Protein AF-A0A1Q7VME1-F1 (afdb_monomer_lite)

pLDDT: mean 78.88, std 13.91, range [46.5, 96.0]

Sequence (205 aa):
MESVLVSFDGAQALPRLGGMARPDGVAIVSERFWAFAGVDGTLREGAMPAPRERLGKVPLVRGLVRLGLSVSPLFRRGGVAKPRERLLLAVAVAAPLLFAFLPHRLSLIAGLAVTVGLIVWLLRGRTLALHGAEHRAIAAAEERRLAETWRGAWLAVEASTKCFARAFLLPGLGLQRITTREPRLDETRVALRAVESVLSRELAP

Structure (mmCIF, N/CA/C/O backbone):
data_AF-A0A1Q7VME1-F1
#
_entry.id   AF-A0A1Q7VME1-F1
#
loop_
_atom_site.group_PDB
_atom_site.id
_atom_site.type_symbol
_atom_site.label_atom_id
_atom_site.label_alt_id
_atom_site.label_comp_id
_atom_site.label_asym_id
_atom_site.label_entity_id
_atom_site.label_seq_id
_atom_site.pdbx_PDB_ins_code
_atom_site.Cartn_x
_atom_site.Cartn_y
_atom_site.Cartn_z
_atom_site.occupancy
_atom_site.B_iso_or_equiv
_atom_site.auth_seq_id
_atom_site.auth_comp_id
_atom_site.auth_asym_id
_atom_site.auth_atom_id
_atom_site.pdbx_PDB_model_num
ATOM 1 N N . MET A 1 1 ? -14.740 8.387 8.464 1.00 83.44 1 MET A N 1
ATOM 2 C CA . MET A 1 1 ? -13.342 7.922 8.342 1.00 83.44 1 MET A CA 1
ATOM 3 C C . MET A 1 1 ? -12.550 8.294 9.584 1.00 83.44 1 MET A C 1
ATOM 5 O O . MET A 1 1 ? -12.286 7.408 10.370 1.00 83.44 1 MET A O 1
ATOM 9 N N . GLU A 1 2 ? -12.235 9.569 9.835 1.00 87.81 2 GLU A N 1
ATOM 10 C CA . GLU A 1 2 ? -11.417 9.944 11.005 1.00 87.81 2 GLU A CA 1
ATOM 11 C C . GLU A 1 2 ? -12.020 9.500 12.348 1.00 87.81 2 GLU A C 1
ATOM 13 O O . GLU A 1 2 ? -11.326 8.883 13.145 1.00 87.81 2 GLU A O 1
ATOM 18 N N . SER A 1 3 ? -13.321 9.714 12.563 1.00 88.00 3 SER A N 1
ATOM 19 C CA . SER A 1 3 ? -14.027 9.235 13.762 1.00 88.00 3 SER A CA 1
ATOM 20 C C . SER A 1 3 ? -13.959 7.714 13.951 1.00 88.00 3 SER A C 1
ATOM 22 O O . SER A 1 3 ? -13.866 7.235 15.076 1.00 88.00 3 SER A O 1
ATOM 24 N N . VAL A 1 4 ? -13.965 6.961 12.848 1.00 90.88 4 VAL A N 1
ATOM 25 C CA . VAL A 1 4 ? -13.855 5.496 12.847 1.00 90.88 4 VAL A CA 1
ATOM 26 C C . VAL A 1 4 ? -12.436 5.082 13.241 1.00 90.88 4 VAL A C 1
ATOM 28 O O . VAL A 1 4 ? -12.261 4.251 14.124 1.00 90.88 4 VAL A O 1
ATOM 31 N N . LEU A 1 5 ? -11.412 5.733 12.682 1.00 91.31 5 LEU A N 1
ATOM 32 C CA . LEU A 1 5 ? -10.016 5.479 13.051 1.00 91.31 5 LEU A CA 1
ATOM 33 C C . LEU A 1 5 ? -9.738 5.787 14.530 1.00 91.31 5 LEU A C 1
ATOM 35 O O . LEU A 1 5 ? -9.073 4.998 15.189 1.00 91.31 5 LEU A O 1
ATOM 39 N N . VAL A 1 6 ? -10.307 6.871 15.073 1.00 92.44 6 VAL A N 1
ATOM 40 C CA . VAL A 1 6 ? -10.218 7.187 16.513 1.00 92.44 6 VAL A CA 1
ATOM 41 C C . VAL A 1 6 ? -10.831 6.073 17.364 1.00 92.44 6 VAL A C 1
ATOM 43 O O . VAL A 1 6 ? -10.289 5.732 18.413 1.00 92.44 6 VAL A O 1
ATOM 46 N N . SER A 1 7 ? -11.943 5.479 16.920 1.00 91.44 7 SER A N 1
ATOM 47 C CA . SER A 1 7 ? -12.556 4.360 17.643 1.00 91.44 7 SER A CA 1
ATOM 48 C C . SER A 1 7 ? -11.647 3.125 17.686 1.00 91.44 7 SER A C 1
ATOM 50 O O . SER A 1 7 ? -11.583 2.451 18.711 1.00 91.44 7 SER A O 1
ATOM 52 N N . PHE A 1 8 ? -10.877 2.878 16.621 1.00 91.56 8 PHE A N 1
ATOM 53 C CA . PHE A 1 8 ? -9.896 1.792 16.569 1.00 91.56 8 PHE A CA 1
ATOM 54 C C . PHE A 1 8 ? -8.652 2.072 17.406 1.00 91.56 8 PHE A C 1
ATOM 56 O O . PHE A 1 8 ? -8.162 1.159 18.067 1.00 91.56 8 PHE A O 1
ATOM 63 N N . ASP A 1 9 ? -8.185 3.323 17.451 1.00 91.81 9 ASP A N 1
ATOM 64 C CA . ASP A 1 9 ? -7.096 3.735 18.347 1.00 91.81 9 ASP A CA 1
ATOM 65 C C . ASP A 1 9 ? -7.468 3.480 19.830 1.00 91.81 9 ASP A C 1
ATOM 67 O O . ASP A 1 9 ? -6.604 3.179 20.656 1.00 91.81 9 ASP A O 1
ATOM 71 N N . GLY A 1 10 ? -8.764 3.531 20.167 1.00 87.62 10 GLY A N 1
ATOM 72 C CA . GLY A 1 10 ? -9.305 3.208 21.493 1.00 87.62 10 GLY A CA 1
ATOM 73 C C . GLY A 1 10 ? -9.630 1.728 21.750 1.00 87.62 10 GLY A C 1
ATOM 74 O O . GLY A 1 10 ? -10.011 1.385 22.872 1.00 87.62 10 GLY A O 1
ATOM 75 N N . ALA A 1 11 ? -9.504 0.838 20.759 1.00 88.44 11 ALA A N 1
ATOM 76 C CA . ALA A 1 11 ? -9.841 -0.577 20.918 1.00 88.44 11 ALA A CA 1
ATOM 77 C C . ALA A 1 11 ? -8.864 -1.295 21.871 1.00 88.44 11 ALA A C 1
ATOM 79 O O . ALA A 1 11 ? -7.662 -1.023 21.896 1.00 88.44 11 ALA A O 1
ATOM 80 N N . GLN A 1 12 ? -9.367 -2.250 22.667 1.00 82.88 12 GLN A N 1
ATOM 81 C CA . GLN A 1 12 ? -8.525 -2.981 23.628 1.00 82.88 12 GLN A CA 1
ATOM 82 C C . GLN A 1 12 ? -7.475 -3.856 22.930 1.00 82.88 12 GLN A C 1
ATOM 84 O O . GLN A 1 12 ? -6.321 -3.885 23.364 1.00 82.88 12 GLN A O 1
ATOM 89 N N . ALA A 1 13 ? -7.857 -4.510 21.831 1.00 84.62 13 ALA A N 1
ATOM 90 C CA . ALA A 1 13 ? -6.987 -5.335 21.006 1.00 84.62 13 ALA A CA 1
ATOM 91 C C . ALA A 1 13 ? -7.321 -5.145 19.521 1.00 84.62 13 ALA A C 1
ATOM 93 O O . ALA A 1 13 ? -8.492 -5.040 19.156 1.00 84.62 13 ALA A O 1
ATOM 94 N N . LEU A 1 14 ? -6.286 -5.122 18.681 1.00 88.69 14 LEU A N 1
ATOM 95 C CA . LEU A 1 14 ? -6.410 -5.116 17.226 1.00 88.69 14 LEU A CA 1
ATOM 96 C C . LEU A 1 14 ? -5.898 -6.452 16.665 1.00 88.69 14 LEU A C 1
ATOM 98 O O . LEU A 1 14 ? -4.951 -7.021 17.221 1.00 88.69 14 LEU A O 1
ATOM 102 N N . PRO A 1 15 ? -6.507 -6.969 15.584 1.00 89.38 15 PRO A N 1
ATOM 103 C CA . PRO A 1 15 ? -6.022 -8.162 14.903 1.00 89.38 15 PRO A CA 1
ATOM 104 C C . PRO A 1 15 ? -4.642 -7.907 14.289 1.00 89.38 15 PRO A C 1
ATOM 106 O O . PRO A 1 15 ? -4.279 -6.770 13.982 1.00 89.38 15 PRO A O 1
ATOM 109 N N . ARG A 1 16 ? -3.879 -8.978 14.050 1.00 89.81 16 ARG A N 1
ATOM 110 C CA . ARG A 1 16 ? -2.640 -8.864 13.276 1.00 89.81 16 ARG A CA 1
ATOM 111 C C . ARG A 1 16 ? -2.972 -8.496 11.837 1.00 89.81 16 ARG A C 1
ATOM 113 O O . ARG A 1 16 ? -3.746 -9.189 11.177 1.00 89.81 16 ARG A O 1
ATOM 120 N N . LEU A 1 17 ? -2.355 -7.420 11.365 1.00 91.56 17 LEU A N 1
ATOM 121 C CA . LEU A 1 17 ? -2.503 -6.945 9.999 1.00 91.56 17 LEU A CA 1
ATOM 122 C C . LEU A 1 17 ? -1.264 -7.320 9.187 1.00 91.56 17 LEU A C 1
ATOM 124 O O . LEU A 1 17 ? -0.131 -7.144 9.626 1.00 91.56 17 LEU A O 1
ATOM 128 N N . GLY A 1 18 ? -1.492 -7.838 7.989 1.00 91.31 18 GLY A N 1
ATOM 129 C CA . GLY A 1 18 ? -0.497 -7.943 6.933 1.00 91.31 18 GLY A CA 1
ATOM 130 C C . GLY A 1 18 ? -0.840 -6.988 5.797 1.00 91.31 18 GLY A C 1
ATOM 131 O O . GLY A 1 18 ? -1.989 -6.570 5.647 1.00 91.31 18 GLY A O 1
ATOM 132 N N . GLY A 1 19 ? 0.141 -6.667 4.964 1.00 88.81 19 GLY A N 1
ATOM 133 C CA . GLY A 1 19 ? -0.060 -5.802 3.813 1.00 88.81 19 GLY A CA 1
ATOM 134 C C . GLY A 1 19 ? 0.592 -6.337 2.545 1.00 88.81 19 GLY A C 1
ATOM 135 O O . GLY A 1 19 ? 1.433 -7.239 2.565 1.00 88.81 19 GLY A O 1
ATOM 136 N N . MET A 1 20 ? 0.157 -5.788 1.414 1.00 90.31 20 MET A N 1
ATOM 137 C CA . MET A 1 20 ? 0.875 -5.883 0.153 1.00 90.31 20 MET A CA 1
ATOM 138 C C . MET A 1 20 ? 0.596 -4.657 -0.717 1.00 90.31 20 MET A C 1
ATOM 140 O O . MET A 1 20 ? -0.513 -4.465 -1.227 1.00 90.31 20 MET A O 1
ATOM 144 N N . ALA A 1 21 ? 1.629 -3.871 -0.990 1.00 87.19 21 ALA A N 1
ATOM 145 C CA . ALA A 1 21 ?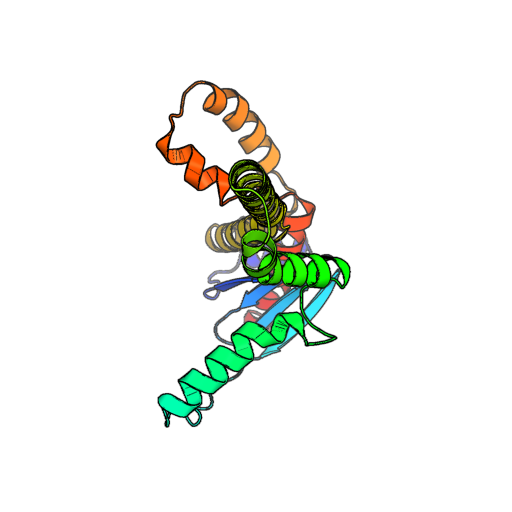 1.575 -2.812 -1.980 1.00 87.19 21 ALA A CA 1
ATOM 146 C C . ALA A 1 21 ? 1.512 -3.375 -3.402 1.00 87.19 21 ALA A C 1
ATOM 148 O O . ALA A 1 21 ? 2.247 -4.282 -3.807 1.00 87.19 21 ALA A O 1
ATOM 149 N N . ARG A 1 22 ? 0.617 -2.798 -4.195 1.00 85.25 22 ARG A N 1
ATOM 150 C CA . ARG A 1 22 ? 0.422 -3.094 -5.613 1.00 85.25 22 ARG A CA 1
ATOM 151 C C . ARG A 1 22 ? 0.616 -1.802 -6.412 1.00 85.25 22 ARG A C 1
ATOM 153 O O . ARG A 1 22 ? 0.498 -0.718 -5.853 1.00 85.25 22 ARG A O 1
ATOM 160 N N . PRO A 1 23 ? 0.893 -1.873 -7.724 1.00 81.50 23 PRO A N 1
ATOM 161 C CA . PRO A 1 23 ? 1.075 -0.668 -8.542 1.00 81.50 23 PRO A CA 1
ATOM 162 C C . PRO A 1 23 ? -0.109 0.305 -8.511 1.00 81.50 23 PRO A C 1
ATOM 164 O O . PRO A 1 23 ? 0.098 1.515 -8.604 1.00 81.50 23 PRO A O 1
ATOM 167 N N . ASP A 1 24 ? -1.316 -0.227 -8.312 1.00 85.00 24 ASP A N 1
ATOM 168 C CA . ASP A 1 24 ? -2.563 0.535 -8.354 1.00 85.00 24 ASP A CA 1
ATOM 169 C C . ASP A 1 24 ? -3.215 0.726 -6.975 1.00 85.00 24 ASP A C 1
ATOM 171 O O . ASP A 1 24 ? -4.325 1.244 -6.903 1.00 85.00 24 ASP A O 1
ATOM 175 N N . GLY A 1 25 ? -2.578 0.319 -5.872 1.00 90.31 25 GLY A N 1
ATOM 176 C CA . GLY A 1 25 ? -3.202 0.404 -4.550 1.00 90.31 25 GLY A CA 1
ATOM 177 C C . GLY A 1 25 ? -2.491 -0.381 -3.455 1.00 90.31 25 GLY A C 1
ATOM 178 O O . GLY A 1 25 ? -1.389 -0.891 -3.649 1.00 90.31 25 GLY A O 1
ATOM 179 N N . VAL A 1 26 ? -3.140 -0.503 -2.303 1.00 93.31 26 VAL A N 1
ATOM 180 C CA . VAL A 1 26 ? -2.628 -1.239 -1.140 1.00 93.31 26 VAL A CA 1
ATOM 181 C C . VAL A 1 26 ? -3.647 -2.292 -0.729 1.00 93.31 26 VAL A C 1
ATOM 183 O O . VAL A 1 26 ? -4.824 -1.982 -0.546 1.00 93.31 26 VAL A O 1
ATOM 186 N N . ALA A 1 27 ? -3.195 -3.540 -0.610 1.00 93.81 27 ALA A N 1
ATOM 187 C CA . ALA A 1 27 ? -3.949 -4.598 0.043 1.00 93.81 27 ALA A CA 1
ATOM 188 C C . ALA A 1 27 ? -3.567 -4.652 1.522 1.00 93.81 27 ALA A C 1
ATOM 190 O O . ALA A 1 27 ? -2.381 -4.644 1.841 1.00 93.81 27 ALA A O 1
ATOM 191 N N . ILE A 1 28 ? -4.560 -4.747 2.395 1.00 95.75 28 ILE A N 1
ATOM 192 C CA . ILE A 1 28 ? -4.405 -5.058 3.813 1.00 95.75 28 ILE A CA 1
ATOM 193 C C . ILE A 1 28 ? -5.197 -6.329 4.081 1.00 95.75 28 ILE A C 1
ATOM 195 O O . ILE A 1 28 ? -6.291 -6.520 3.550 1.00 95.75 28 ILE A O 1
ATOM 199 N N . VAL A 1 29 ? -4.621 -7.225 4.867 1.00 93.50 29 VAL A N 1
ATOM 200 C CA . VAL A 1 29 ? -5.207 -8.514 5.222 1.00 93.50 29 VAL A CA 1
ATOM 201 C C . VAL A 1 29 ? -5.154 -8.690 6.731 1.00 93.50 29 VAL A C 1
ATOM 203 O O . VAL A 1 29 ? -4.210 -8.256 7.384 1.00 93.50 29 VAL A O 1
ATOM 206 N N . SER A 1 30 ? -6.159 -9.354 7.271 1.00 92.31 30 SER A N 1
ATOM 207 C CA . SER A 1 30 ? -6.165 -9.932 8.607 1.00 92.31 30 SER A CA 1
ATOM 208 C C . SER A 1 30 ? -6.266 -11.454 8.492 1.00 92.31 30 SER A C 1
ATOM 210 O O . SER A 1 30 ? -6.165 -12.032 7.406 1.00 92.31 30 SER A O 1
ATOM 212 N N . GLU A 1 31 ? -6.476 -12.124 9.621 1.00 89.00 31 GLU A N 1
ATOM 213 C CA . GLU A 1 31 ? -6.698 -13.569 9.651 1.00 89.00 31 GLU A CA 1
ATOM 214 C C . GLU A 1 31 ? -7.977 -13.977 8.904 1.00 89.00 31 GLU A C 1
ATOM 216 O O . GLU A 1 31 ? -8.006 -15.031 8.263 1.00 89.00 31 GLU A O 1
ATOM 221 N N . ARG A 1 32 ? -9.030 -13.147 8.953 1.00 88.19 32 ARG A N 1
ATOM 222 C CA . ARG A 1 32 ? -10.359 -13.499 8.427 1.00 88.19 32 ARG A CA 1
ATOM 223 C C . ARG A 1 32 ? -10.787 -12.671 7.226 1.00 88.19 32 ARG A C 1
ATOM 225 O O . ARG A 1 32 ? -11.600 -13.153 6.434 1.00 88.19 32 ARG A O 1
ATOM 232 N N . PHE A 1 33 ? -10.249 -11.469 7.047 1.00 93.50 33 PHE A N 1
ATOM 233 C CA . PHE A 1 33 ? -10.681 -10.544 6.003 1.00 93.50 33 PHE A CA 1
ATOM 234 C C . PHE A 1 33 ? -9.510 -9.965 5.219 1.00 93.50 33 PHE A C 1
ATOM 236 O O . PHE A 1 33 ? -8.359 -9.973 5.641 1.00 93.50 33 PHE A O 1
ATOM 243 N N . TRP A 1 34 ? -9.816 -9.442 4.041 1.00 94.38 34 TRP A N 1
ATOM 244 C CA . TRP A 1 34 ? -8.888 -8.657 3.247 1.00 94.38 34 TRP A CA 1
ATOM 245 C C . TRP A 1 34 ? -9.616 -7.468 2.632 1.00 94.38 34 TRP A C 1
ATOM 247 O O . TRP A 1 34 ? -10.805 -7.549 2.315 1.00 94.38 34 TRP A O 1
ATOM 257 N N . ALA A 1 35 ? -8.880 -6.384 2.424 1.00 95.50 35 ALA A N 1
ATOM 258 C CA . ALA A 1 35 ? -9.326 -5.219 1.685 1.00 95.50 35 ALA A CA 1
ATOM 259 C C . ALA A 1 35 ? -8.220 -4.729 0.750 1.00 95.50 35 ALA A C 1
ATOM 261 O O . ALA A 1 35 ? -7.036 -4.782 1.066 1.00 95.50 35 ALA A O 1
ATOM 262 N N . PHE A 1 36 ? -8.609 -4.231 -0.414 1.00 95.19 36 PHE A N 1
ATOM 263 C CA . PHE A 1 36 ? -7.754 -3.590 -1.396 1.00 95.19 36 PHE A CA 1
ATOM 264 C C . PHE A 1 36 ? -8.302 -2.199 -1.686 1.00 95.19 36 PHE A C 1
ATOM 266 O O . PHE A 1 36 ? -9.397 -2.067 -2.237 1.00 95.19 36 PHE A O 1
ATOM 273 N N . ALA A 1 37 ? -7.524 -1.177 -1.341 1.00 94.75 37 ALA A N 1
ATOM 274 C CA . ALA A 1 37 ? -7.821 0.209 -1.665 1.00 94.75 37 ALA A CA 1
ATOM 275 C C . ALA A 1 37 ? -6.990 0.641 -2.876 1.00 94.75 37 ALA A C 1
ATOM 277 O O . ALA A 1 37 ? -5.757 0.653 -2.832 1.00 94.75 37 ALA A O 1
ATOM 278 N N . GLY A 1 38 ? -7.676 0.993 -3.959 1.00 92.38 38 GLY A N 1
ATOM 279 C CA . GLY A 1 38 ? -7.085 1.522 -5.176 1.00 92.38 38 GLY A CA 1
ATOM 280 C C . GLY A 1 38 ? -6.776 3.015 -5.068 1.00 92.38 38 GLY A C 1
ATOM 281 O O . GLY A 1 38 ? -7.479 3.780 -4.404 1.00 92.38 38 GLY A O 1
ATOM 282 N N . VAL A 1 39 ? -5.733 3.460 -5.770 1.00 89.19 39 VAL A N 1
ATOM 283 C CA . VAL A 1 39 ? -5.408 4.893 -5.912 1.00 89.19 39 VAL A CA 1
ATOM 284 C C . VAL A 1 39 ? -6.460 5.664 -6.718 1.00 89.19 39 VAL A C 1
ATOM 286 O O . VAL A 1 39 ? -6.505 6.888 -6.659 1.00 89.19 39 VAL A O 1
ATOM 289 N N . ASP A 1 40 ? -7.310 4.950 -7.457 1.00 88.81 40 ASP A N 1
ATOM 290 C CA . ASP A 1 40 ? -8.489 5.457 -8.165 1.00 88.81 40 ASP A CA 1
ATOM 291 C C . ASP A 1 40 ? -9.707 5.658 -7.243 1.00 88.81 40 ASP A C 1
ATOM 293 O O . ASP A 1 40 ? -10.750 6.134 -7.686 1.00 88.81 40 ASP A O 1
ATOM 297 N N . GLY A 1 41 ? -9.578 5.315 -5.958 1.00 88.19 41 GLY A N 1
ATOM 298 C CA . GLY A 1 41 ? -10.650 5.392 -4.973 1.00 88.19 41 GLY A CA 1
ATOM 299 C C . GLY A 1 41 ? -11.519 4.139 -4.897 1.00 88.19 41 GLY A C 1
ATOM 300 O O . GLY A 1 41 ? -12.438 4.113 -4.079 1.00 88.19 41 GLY A O 1
ATOM 301 N N . THR A 1 42 ? -11.238 3.100 -5.689 1.00 91.75 42 THR A N 1
ATOM 302 C CA . THR A 1 42 ? -11.941 1.820 -5.567 1.00 91.75 42 THR A CA 1
ATOM 303 C C . THR A 1 42 ? -11.589 1.128 -4.252 1.00 91.75 42 THR A C 1
ATOM 305 O O . THR A 1 42 ? -10.457 1.193 -3.777 1.00 91.75 42 THR A O 1
ATOM 308 N N . LEU A 1 43 ? -12.565 0.446 -3.655 1.00 94.44 43 LEU A N 1
ATOM 309 C CA . LEU A 1 43 ? -12.368 -0.398 -2.481 1.00 94.44 43 LEU A CA 1
ATOM 310 C C . LEU A 1 43 ? -12.971 -1.768 -2.783 1.00 94.44 43 LEU A C 1
ATOM 312 O O . LEU A 1 43 ? -14.125 -1.867 -3.198 1.00 94.44 43 LEU A O 1
ATOM 316 N N . ARG A 1 44 ? -12.173 -2.821 -2.630 1.00 92.31 44 ARG A N 1
ATOM 317 C CA . ARG A 1 44 ? -12.611 -4.212 -2.782 1.00 92.31 44 ARG A CA 1
ATOM 318 C C . ARG A 1 44 ? -12.277 -4.961 -1.515 1.00 92.31 44 ARG A C 1
ATOM 320 O O . ARG A 1 44 ? -11.145 -4.894 -1.067 1.00 92.31 44 ARG A O 1
ATOM 327 N N . GLU A 1 45 ? -13.227 -5.694 -0.976 1.00 94.06 45 GLU A N 1
ATOM 328 C CA . GLU A 1 45 ? -13.086 -6.350 0.320 1.00 94.06 45 GLU A CA 1
ATOM 329 C C . GLU A 1 45 ? -13.758 -7.721 0.299 1.00 94.06 45 GLU A C 1
ATOM 331 O O . GLU A 1 45 ? -14.646 -7.984 -0.517 1.00 94.06 45 GLU A O 1
ATOM 336 N N . GLY A 1 46 ? -13.320 -8.617 1.177 1.00 91.25 46 GLY A N 1
ATOM 337 C CA . GLY A 1 46 ? -13.861 -9.966 1.249 1.00 91.25 46 GLY A CA 1
ATOM 338 C C . GLY A 1 46 ? -13.298 -10.788 2.401 1.00 91.25 46 GLY A C 1
ATOM 339 O O . GLY A 1 46 ? -12.420 -10.347 3.138 1.00 91.25 46 GLY A O 1
ATOM 340 N N . ALA A 1 47 ? -13.823 -12.003 2.552 1.00 90.38 47 ALA A N 1
ATOM 341 C CA . ALA A 1 47 ? -13.270 -12.990 3.473 1.00 90.38 47 ALA A CA 1
ATOM 342 C C . ALA A 1 47 ? -11.977 -13.597 2.905 1.00 90.38 47 ALA A C 1
ATOM 344 O O . ALA A 1 47 ? -11.823 -13.735 1.684 1.00 90.38 47 ALA A O 1
ATOM 345 N N . MET A 1 48 ? -11.052 -13.960 3.790 1.00 84.88 48 MET A N 1
ATOM 346 C CA . MET A 1 48 ? -9.777 -14.569 3.429 1.00 84.88 48 MET A CA 1
ATOM 347 C C . MET A 1 48 ? -10.018 -15.949 2.787 1.00 84.88 48 MET A C 1
ATOM 349 O O . MET A 1 48 ? -10.721 -16.784 3.362 1.00 84.88 48 MET A O 1
ATOM 353 N N . PRO A 1 49 ? -9.479 -16.222 1.584 1.00 79.50 49 PRO A N 1
ATOM 354 C CA . PRO A 1 49 ? -9.667 -17.515 0.939 1.00 79.50 49 PRO A CA 1
ATOM 355 C C . PRO A 1 49 ? -8.881 -18.609 1.676 1.00 79.50 49 PRO A C 1
ATOM 357 O O . PRO A 1 49 ? -7.658 -18.542 1.781 1.00 79.50 49 PRO A O 1
ATOM 360 N N . ALA A 1 50 ? -9.573 -19.655 2.138 1.00 66.81 50 ALA A N 1
ATOM 361 C CA . ALA A 1 50 ? -8.934 -20.826 2.736 1.00 66.81 50 ALA A CA 1
ATOM 362 C C . ALA A 1 50 ? -8.099 -21.592 1.681 1.00 66.81 50 ALA A C 1
ATOM 364 O O . ALA A 1 50 ? -8.610 -21.874 0.586 1.00 66.81 50 ALA A O 1
ATOM 365 N N . PRO A 1 51 ? -6.830 -21.954 1.957 1.00 56.88 51 PRO A N 1
ATOM 366 C CA . PRO A 1 51 ? -5.986 -22.652 0.992 1.00 56.88 51 PRO A CA 1
ATOM 367 C C . PRO A 1 51 ? -6.577 -24.015 0.606 1.00 56.88 51 PRO A C 1
ATOM 369 O O . PRO A 1 51 ? -6.797 -24.879 1.450 1.00 56.88 51 PRO A O 1
ATOM 372 N N . ARG A 1 52 ? -6.793 -24.255 -0.693 1.00 56.19 52 ARG A N 1
ATOM 373 C CA . ARG A 1 52 ? -7.075 -25.605 -1.207 1.00 56.19 52 ARG A CA 1
ATOM 374 C C . ARG A 1 52 ? -5.753 -26.356 -1.372 1.00 56.19 52 ARG A C 1
ATOM 376 O O . ARG A 1 52 ? -5.034 -26.135 -2.344 1.00 56.19 52 ARG A O 1
ATOM 383 N N . GLU A 1 53 ? -5.462 -27.286 -0.466 1.00 57.47 53 GLU A N 1
ATOM 384 C CA . GLU A 1 53 ? -4.210 -28.068 -0.370 1.00 57.47 53 GLU A CA 1
ATOM 385 C C . GLU A 1 53 ? -3.821 -28.906 -1.614 1.00 57.47 53 GLU A C 1
ATOM 387 O O . GLU A 1 53 ? -2.759 -29.526 -1.658 1.00 57.47 53 GLU A O 1
ATOM 392 N N . ARG A 1 54 ? -4.646 -28.966 -2.667 1.00 54.69 54 ARG A N 1
ATOM 393 C CA . ARG A 1 54 ? -4.530 -30.004 -3.711 1.00 54.69 54 ARG A CA 1
ATOM 394 C C . ARG A 1 54 ? -3.674 -29.672 -4.940 1.00 54.69 54 ARG A C 1
ATOM 396 O O . ARG A 1 54 ? -3.527 -30.535 -5.798 1.00 54.69 54 ARG A O 1
ATOM 403 N N . LEU A 1 55 ? -3.064 -28.492 -5.047 1.00 54.72 55 LEU A N 1
ATOM 404 C CA . LEU A 1 55 ? -2.339 -28.074 -6.268 1.00 54.72 55 LEU A CA 1
ATOM 405 C C . LEU A 1 55 ? -0.813 -28.318 -6.250 1.00 54.72 55 LEU A C 1
ATOM 407 O O . LEU A 1 55 ? -0.097 -27.853 -7.133 1.00 54.72 55 LEU A O 1
ATOM 411 N N . GLY A 1 56 ? -0.293 -29.055 -5.264 1.00 54.22 56 GLY A N 1
ATOM 412 C CA . GLY A 1 56 ? 1.152 -29.172 -5.022 1.00 54.22 56 GLY A CA 1
ATOM 413 C C . GLY A 1 56 ? 1.894 -30.382 -5.604 1.00 54.22 56 GLY A C 1
ATOM 414 O O . GLY A 1 56 ? 3.092 -30.482 -5.364 1.00 54.22 56 GLY A O 1
ATOM 415 N N . LYS A 1 57 ? 1.255 -31.319 -6.317 1.00 59.28 57 LYS A N 1
ATOM 416 C CA . LYS A 1 57 ? 1.812 -32.688 -6.414 1.00 59.28 57 LYS A CA 1
ATOM 417 C C . LYS A 1 57 ? 2.798 -32.993 -7.555 1.00 59.28 57 LYS A C 1
ATOM 419 O O . LYS A 1 57 ? 3.347 -34.087 -7.548 1.00 59.28 57 LYS A O 1
ATOM 424 N N . VAL A 1 58 ? 3.078 -32.085 -8.502 1.00 73.94 58 VAL A N 1
ATOM 425 C CA . VAL A 1 58 ? 4.010 -32.392 -9.617 1.00 73.94 58 VAL A CA 1
ATOM 426 C C . VAL A 1 58 ? 5.038 -31.269 -9.853 1.00 73.94 58 VAL A C 1
ATOM 428 O O . VAL A 1 58 ? 4.677 -30.217 -10.387 1.00 73.94 58 VAL A O 1
ATOM 431 N N . PRO A 1 59 ? 6.325 -31.461 -9.496 1.00 71.06 59 PRO A N 1
ATOM 432 C CA . PRO A 1 59 ? 7.346 -30.407 -9.528 1.00 71.06 59 PRO A CA 1
ATOM 433 C C . PRO A 1 59 ? 7.722 -29.927 -10.941 1.00 71.06 59 PRO A C 1
ATOM 435 O O . PRO A 1 59 ? 7.976 -28.737 -11.124 1.00 71.06 59 PRO A O 1
ATOM 438 N N . LEU A 1 60 ? 7.698 -30.799 -11.956 1.00 76.81 60 LEU A N 1
ATOM 439 C CA . LEU A 1 60 ? 8.075 -30.431 -13.331 1.00 76.81 60 LEU A CA 1
ATOM 440 C C . LEU A 1 60 ? 6.999 -29.578 -14.023 1.00 76.81 60 LEU A C 1
ATOM 442 O O . LEU A 1 60 ? 7.285 -28.523 -14.586 1.00 76.81 60 LEU A O 1
ATOM 446 N N . VAL A 1 61 ? 5.736 -29.999 -13.894 1.00 73.38 61 VAL A N 1
ATOM 447 C CA . VAL A 1 61 ? 4.566 -29.235 -14.355 1.00 73.38 61 VAL A CA 1
ATOM 448 C C . VAL A 1 61 ? 4.499 -27.899 -13.622 1.00 73.38 61 VAL A C 1
ATOM 450 O O . VAL A 1 61 ? 4.275 -26.865 -14.244 1.00 73.38 61 VAL A O 1
ATOM 453 N N . ARG A 1 62 ? 4.794 -27.884 -12.315 1.00 68.44 62 ARG A N 1
ATOM 454 C CA . ARG A 1 62 ? 4.919 -26.651 -11.530 1.00 68.44 62 ARG A CA 1
ATOM 455 C C . ARG A 1 62 ? 6.006 -25.727 -12.085 1.00 68.44 62 ARG A C 1
ATOM 457 O O . ARG A 1 62 ? 5.776 -24.525 -12.143 1.00 68.44 62 ARG A O 1
ATOM 464 N N . GLY A 1 63 ? 7.150 -26.260 -12.516 1.00 72.56 63 GLY A N 1
ATOM 465 C CA . GLY A 1 63 ? 8.231 -25.493 -13.146 1.00 72.56 63 GLY A CA 1
ATOM 466 C C . GLY A 1 63 ? 7.823 -24.854 -14.478 1.00 72.56 63 GLY A C 1
ATOM 467 O O . GLY A 1 63 ? 7.962 -23.643 -14.644 1.00 72.56 63 GLY A O 1
ATOM 468 N N . LEU A 1 64 ? 7.244 -25.637 -15.391 1.00 77.50 64 LEU A N 1
ATOM 469 C CA . LEU A 1 64 ? 6.747 -25.164 -16.692 1.00 77.50 64 LEU A CA 1
ATOM 470 C C . LEU A 1 64 ? 5.614 -24.144 -16.553 1.00 77.50 64 LEU A C 1
ATOM 472 O O . LEU A 1 64 ? 5.630 -23.103 -17.206 1.00 77.50 64 LEU A O 1
ATOM 476 N N . VAL A 1 65 ? 4.664 -24.391 -15.650 1.00 73.94 65 VAL A N 1
ATOM 477 C CA . VAL A 1 65 ? 3.598 -23.435 -15.327 1.00 73.94 65 VAL A CA 1
ATOM 478 C C . VAL A 1 65 ? 4.191 -22.148 -14.756 1.00 73.94 65 VAL A C 1
ATOM 480 O O . VAL A 1 65 ? 3.754 -21.064 -15.125 1.00 73.94 65 VAL A O 1
ATOM 483 N N . ARG A 1 66 ? 5.223 -22.228 -13.910 1.00 70.62 66 ARG A N 1
ATOM 484 C CA . ARG A 1 66 ? 5.888 -21.047 -13.339 1.00 70.62 66 ARG A CA 1
ATOM 485 C C . ARG A 1 66 ? 6.624 -20.221 -14.397 1.00 70.62 66 ARG A C 1
ATOM 487 O O . ARG A 1 66 ? 6.563 -18.997 -14.333 1.00 70.62 66 ARG A O 1
ATOM 494 N N . LEU A 1 67 ? 7.249 -20.870 -15.381 1.00 75.06 67 LEU A N 1
ATOM 495 C CA . LEU A 1 67 ? 7.847 -20.213 -16.550 1.00 75.06 67 LEU A CA 1
ATOM 496 C C . LEU A 1 67 ? 6.782 -19.577 -17.455 1.00 75.06 67 LEU A C 1
ATOM 498 O O . LEU A 1 67 ? 6.910 -18.423 -17.851 1.00 75.06 67 LEU A O 1
ATOM 502 N N . GLY A 1 68 ? 5.676 -20.272 -17.727 1.00 69.75 68 GLY A N 1
ATOM 503 C CA . GLY A 1 68 ? 4.555 -19.690 -18.474 1.00 69.75 68 GLY A CA 1
ATOM 504 C C . GLY A 1 68 ? 3.933 -18.486 -17.754 1.00 69.75 68 GLY A C 1
ATOM 505 O O . GLY A 1 68 ? 3.588 -17.479 -18.373 1.00 69.75 68 GLY A O 1
ATOM 506 N N . LEU A 1 69 ? 3.842 -18.547 -16.423 1.00 65.62 69 LEU A N 1
ATOM 507 C CA . LEU A 1 69 ? 3.333 -17.457 -15.594 1.00 65.62 69 LEU A CA 1
ATOM 508 C C . LEU A 1 69 ? 4.286 -16.259 -15.526 1.00 65.62 69 LEU A C 1
ATOM 510 O O . LEU A 1 69 ? 3.783 -15.140 -15.431 1.00 65.62 69 LEU A O 1
ATOM 514 N N . SER A 1 70 ? 5.608 -16.446 -15.617 1.00 67.06 70 SER A N 1
ATOM 515 C CA . SER A 1 70 ? 6.564 -15.326 -15.625 1.00 67.06 70 SER A CA 1
ATOM 516 C C . SER A 1 70 ? 6.485 -14.500 -16.911 1.00 67.06 70 SER A C 1
ATOM 518 O O . SER A 1 70 ? 6.687 -13.289 -16.876 1.00 67.06 70 SER A O 1
ATOM 520 N N . VAL A 1 71 ? 6.104 -15.130 -18.024 1.00 64.81 71 VAL A N 1
ATOM 521 C CA . VAL A 1 71 ? 5.900 -14.481 -19.328 1.00 64.81 71 VAL A CA 1
ATOM 522 C C . VAL A 1 71 ? 4.470 -13.936 -19.481 1.00 64.81 71 VAL A C 1
ATOM 524 O O . VAL A 1 71 ? 4.229 -12.989 -20.230 1.00 64.81 71 VAL A O 1
ATOM 527 N N . SER A 1 72 ? 3.507 -14.454 -18.713 1.00 58.41 72 SER A N 1
ATOM 528 C CA . SER A 1 72 ? 2.095 -14.039 -18.765 1.00 58.41 72 SER A CA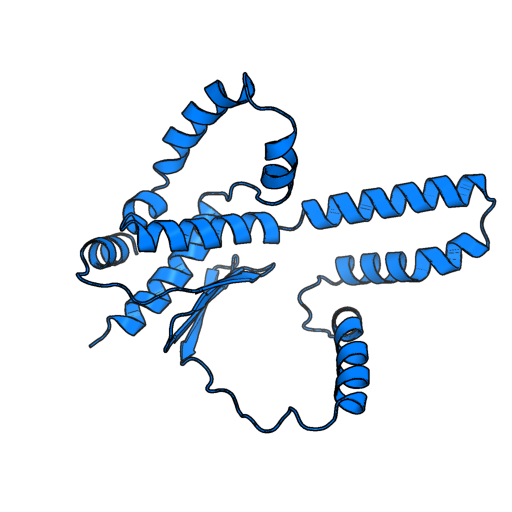 1
ATOM 529 C C . SER A 1 72 ? 1.807 -12.526 -18.631 1.00 58.41 72 SER A C 1
ATOM 531 O O . SER A 1 72 ? 0.852 -12.072 -19.275 1.00 58.41 72 SER A O 1
ATOM 533 N N . PRO A 1 73 ? 2.593 -11.704 -17.894 1.00 58.00 73 PRO A N 1
ATOM 534 C CA . PRO A 1 73 ? 2.374 -10.258 -17.819 1.00 58.00 73 PRO A CA 1
ATOM 535 C C . PRO A 1 73 ? 2.588 -9.536 -19.158 1.00 58.00 73 PRO A C 1
ATOM 537 O O . PRO A 1 73 ? 1.938 -8.523 -19.412 1.00 58.00 73 PRO A O 1
ATOM 540 N N . LEU A 1 74 ? 3.439 -10.068 -20.046 1.00 58.22 74 LEU A N 1
ATOM 541 C CA . LEU A 1 74 ? 3.657 -9.518 -21.390 1.00 58.22 74 LEU A CA 1
ATOM 542 C C . LEU A 1 74 ? 2.461 -9.754 -22.318 1.00 58.22 74 LEU A C 1
ATOM 544 O O . LEU A 1 74 ? 2.277 -8.980 -23.256 1.00 58.22 74 LEU A O 1
ATOM 548 N N . PHE A 1 75 ? 1.611 -10.752 -22.043 1.00 59.00 75 PHE A N 1
ATOM 549 C CA . PHE A 1 75 ? 0.549 -11.207 -22.954 1.00 59.00 75 PHE A CA 1
ATOM 550 C C . PHE A 1 75 ? -0.885 -10.995 -22.432 1.00 59.00 75 PHE A C 1
ATOM 552 O O . PHE A 1 75 ? -1.802 -10.821 -23.238 1.00 59.00 75 PHE A O 1
ATOM 559 N N . ARG A 1 76 ? -1.118 -10.894 -21.115 1.00 52.91 76 ARG A N 1
ATOM 560 C CA . ARG A 1 76 ? -2.471 -10.680 -20.562 1.00 52.91 76 ARG A CA 1
ATOM 561 C C . ARG A 1 76 ? -2.986 -9.248 -20.768 1.00 52.91 76 ARG A C 1
ATOM 563 O O . ARG A 1 76 ? -2.394 -8.283 -20.298 1.00 52.91 76 ARG A O 1
ATOM 570 N N . ARG A 1 77 ? -4.152 -9.113 -21.421 1.00 46.81 77 ARG A N 1
ATOM 571 C CA . ARG A 1 77 ? -4.881 -7.841 -21.654 1.00 46.81 77 ARG A CA 1
ATOM 572 C C . ARG A 1 77 ? -5.410 -7.153 -20.380 1.00 46.81 77 ARG A C 1
ATOM 574 O O . ARG A 1 77 ? -5.707 -5.972 -20.447 1.00 46.81 77 ARG A O 1
ATOM 581 N N . GLY A 1 78 ? -5.467 -7.855 -19.245 1.00 46.50 78 GLY A N 1
ATOM 582 C CA . GLY A 1 78 ? -5.798 -7.299 -17.920 1.00 46.50 78 GLY A CA 1
ATOM 583 C C . GLY A 1 78 ? -4.610 -7.252 -16.951 1.00 46.50 78 GLY A C 1
ATOM 584 O O . GLY A 1 78 ? -4.803 -7.320 -15.742 1.00 46.50 78 GLY A O 1
ATOM 585 N N . GLY A 1 79 ? -3.378 -7.268 -17.473 1.00 48.62 79 GLY A N 1
ATOM 586 C CA . GLY A 1 79 ? -2.160 -7.218 -16.669 1.00 48.62 79 GLY A CA 1
ATOM 587 C C . GLY A 1 79 ? -1.899 -5.832 -16.079 1.00 48.62 79 GLY A C 1
ATOM 588 O O . GLY A 1 79 ? -2.270 -4.818 -16.655 1.00 48.62 79 GLY A O 1
ATOM 589 N N . VAL A 1 80 ? -1.200 -5.823 -14.946 1.00 52.38 80 VAL A N 1
ATOM 590 C CA . VAL A 1 80 ? -0.846 -4.645 -14.134 1.00 52.38 80 VAL A CA 1
ATOM 591 C C . VAL A 1 80 ? 0.018 -3.612 -14.889 1.00 52.38 80 VAL A C 1
ATOM 593 O O . VAL A 1 80 ? 0.134 -2.468 -14.467 1.00 52.38 80 VAL A O 1
ATOM 596 N N . ALA A 1 81 ? 0.617 -3.997 -16.022 1.00 52.78 81 ALA A N 1
ATOM 597 C CA . ALA A 1 81 ? 1.432 -3.116 -16.853 1.00 52.78 81 ALA A CA 1
ATOM 598 C C . ALA A 1 81 ? 0.595 -2.453 -17.957 1.00 52.78 81 ALA A C 1
ATOM 600 O O . ALA A 1 81 ? -0.068 -3.128 -18.756 1.00 52.78 81 ALA A O 1
ATOM 601 N N . LYS A 1 82 ? 0.679 -1.125 -18.056 1.00 63.72 82 LYS A N 1
ATOM 602 C CA . LYS A 1 82 ? 0.004 -0.337 -19.099 1.00 63.72 82 LYS A CA 1
ATOM 603 C C . LYS A 1 82 ? 0.495 -0.753 -20.498 1.00 63.72 82 LYS A C 1
ATOM 605 O O . LYS A 1 82 ? 1.627 -1.214 -20.639 1.00 63.72 82 LYS A O 1
ATOM 610 N N . PRO A 1 83 ? -0.282 -0.534 -21.578 1.00 67.25 83 PRO A N 1
ATOM 611 C CA . PRO A 1 83 ? 0.113 -0.925 -22.940 1.00 67.25 83 PRO A CA 1
ATOM 612 C C . PRO A 1 83 ? 1.499 -0.407 -23.359 1.00 67.25 83 PRO A C 1
ATOM 614 O O . PRO A 1 83 ? 2.271 -1.121 -23.993 1.00 67.25 83 PRO A O 1
ATOM 617 N N . ARG A 1 84 ? 1.845 0.817 -22.938 1.00 69.50 84 ARG A N 1
ATOM 618 C CA . ARG A 1 84 ? 3.158 1.434 -23.188 1.00 69.50 84 ARG A CA 1
ATOM 619 C C . ARG A 1 84 ? 4.293 0.775 -22.397 1.00 69.50 84 ARG A C 1
ATOM 621 O O . ARG A 1 84 ? 5.402 0.663 -22.903 1.00 69.50 84 ARG A O 1
ATOM 628 N N . GLU A 1 85 ? 4.013 0.306 -21.186 1.00 70.19 85 GLU A N 1
ATOM 629 C CA . GLU A 1 85 ? 4.980 -0.414 -20.348 1.00 70.19 85 GLU A CA 1
ATOM 630 C C . GLU A 1 85 ? 5.244 -1.815 -20.903 1.00 70.19 85 GLU A C 1
ATOM 632 O O . GLU A 1 85 ? 6.381 -2.275 -20.901 1.00 70.19 85 GLU A O 1
ATOM 637 N N . ARG A 1 86 ? 4.221 -2.464 -21.473 1.00 72.56 86 ARG A N 1
ATOM 638 C CA . ARG A 1 8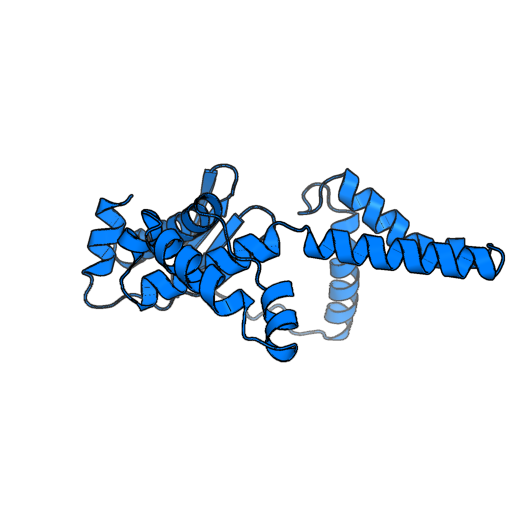6 ? 4.371 -3.755 -22.162 1.00 72.56 86 ARG A CA 1
ATOM 639 C C . ARG A 1 86 ? 5.275 -3.648 -23.388 1.00 72.56 86 ARG A C 1
ATOM 641 O O . ARG A 1 86 ? 6.100 -4.532 -23.592 1.00 72.56 86 ARG A O 1
ATOM 648 N N . LEU A 1 87 ? 5.158 -2.567 -24.164 1.00 75.94 87 LEU A N 1
ATOM 649 C CA . LEU A 1 87 ? 6.059 -2.305 -25.290 1.00 75.94 87 LEU A CA 1
ATOM 650 C C . LEU A 1 87 ? 7.502 -2.096 -24.813 1.00 75.94 87 LEU A C 1
ATOM 652 O O . LEU A 1 87 ? 8.415 -2.692 -25.371 1.00 75.94 87 LEU A O 1
ATOM 656 N N . LEU A 1 88 ? 7.701 -1.302 -23.757 1.00 76.25 88 LEU A N 1
ATOM 657 C CA . LEU A 1 88 ? 9.026 -1.069 -23.178 1.00 76.25 88 LEU A CA 1
ATOM 658 C C . LEU A 1 88 ? 9.663 -2.378 -22.691 1.00 76.25 88 LEU A C 1
ATOM 660 O O . LEU A 1 88 ? 10.820 -2.642 -23.001 1.00 76.25 88 LEU A O 1
ATOM 664 N N . LEU A 1 89 ? 8.899 -3.225 -21.995 1.00 74.50 89 LEU A N 1
ATOM 665 C CA . LEU A 1 89 ? 9.356 -4.540 -21.540 1.00 74.50 89 LEU A CA 1
ATOM 666 C C . LEU A 1 89 ? 9.678 -5.479 -22.709 1.00 74.50 89 LEU A C 1
ATOM 668 O O . LEU A 1 89 ? 10.698 -6.158 -22.672 1.00 74.50 89 LEU A O 1
ATOM 672 N N . ALA A 1 90 ? 8.852 -5.504 -23.757 1.00 79.06 90 ALA A N 1
ATOM 673 C CA . ALA A 1 90 ? 9.115 -6.314 -24.946 1.00 79.06 90 ALA A CA 1
ATOM 674 C C . ALA A 1 90 ? 10.400 -5.870 -25.663 1.00 79.06 90 ALA A C 1
ATOM 676 O O . ALA A 1 90 ? 11.229 -6.708 -26.013 1.00 79.06 90 ALA A O 1
ATOM 677 N N . VAL A 1 91 ? 10.602 -4.556 -25.815 1.00 79.38 91 VAL A N 1
ATOM 678 C CA . VAL A 1 91 ? 11.839 -3.988 -26.369 1.00 79.38 91 VAL A CA 1
ATOM 679 C C . VAL A 1 91 ? 13.034 -4.327 -25.481 1.00 79.38 91 VAL A C 1
ATOM 681 O O . VAL A 1 91 ? 14.058 -4.750 -25.999 1.00 79.38 91 VAL A O 1
ATOM 684 N N . ALA A 1 92 ? 12.908 -4.216 -24.157 1.00 78.25 92 ALA A N 1
ATOM 685 C CA . ALA A 1 92 ? 13.975 -4.568 -23.221 1.00 78.25 92 ALA A CA 1
ATOM 686 C C . ALA A 1 92 ? 14.364 -6.055 -23.288 1.00 78.25 92 ALA A C 1
ATOM 688 O O . ALA A 1 92 ? 15.544 -6.378 -23.198 1.00 78.25 92 ALA A O 1
ATOM 689 N N . VAL A 1 93 ? 13.396 -6.956 -23.488 1.00 80.19 93 VAL A N 1
ATOM 690 C CA . VAL A 1 93 ? 13.640 -8.399 -23.668 1.00 80.19 93 VAL A CA 1
ATOM 691 C C . VAL A 1 93 ? 14.271 -8.703 -25.032 1.00 80.19 93 VAL A C 1
ATOM 693 O O . VAL A 1 93 ? 15.114 -9.590 -25.126 1.00 80.19 93 VAL A O 1
ATOM 696 N N . ALA A 1 94 ? 13.899 -7.969 -26.085 1.00 79.56 94 ALA A N 1
ATOM 697 C CA . ALA A 1 94 ? 14.459 -8.135 -27.428 1.00 79.56 94 ALA A CA 1
ATOM 698 C C . ALA A 1 94 ? 15.818 -7.432 -27.617 1.00 79.56 94 ALA A C 1
ATOM 700 O O . ALA A 1 94 ? 16.591 -7.813 -28.494 1.00 79.56 94 ALA A O 1
ATOM 701 N N . ALA A 1 95 ? 16.134 -6.423 -26.801 1.00 80.44 95 ALA A N 1
ATOM 702 C CA . ALA A 1 95 ? 17.343 -5.612 -26.922 1.00 80.44 95 ALA A CA 1
ATOM 703 C C . ALA A 1 95 ? 18.649 -6.436 -26.911 1.00 80.44 95 ALA A C 1
ATOM 705 O O . ALA A 1 95 ? 19.471 -6.201 -27.794 1.00 80.44 95 ALA A O 1
ATOM 706 N N . PRO A 1 96 ? 18.843 -7.448 -26.037 1.00 74.88 96 PRO A N 1
ATOM 707 C CA . PRO A 1 96 ? 20.033 -8.301 -26.078 1.00 74.88 96 PRO A CA 1
ATOM 708 C C . PRO A 1 96 ? 20.228 -9.036 -27.413 1.00 74.88 96 PRO A C 1
ATOM 710 O O . PRO A 1 96 ? 21.360 -9.192 -27.861 1.00 74.88 96 PRO A O 1
ATOM 713 N N . LEU A 1 97 ? 19.137 -9.447 -28.075 1.00 79.06 97 LEU A N 1
ATOM 714 C CA . LEU A 1 97 ? 19.183 -10.089 -29.396 1.00 79.06 97 LEU A CA 1
ATOM 715 C C . LEU A 1 97 ? 19.544 -9.082 -30.496 1.00 79.06 97 LEU A C 1
ATOM 717 O O . LEU A 1 97 ? 20.294 -9.409 -31.410 1.00 79.06 97 LEU A O 1
ATOM 721 N N . LEU A 1 98 ? 19.049 -7.846 -30.394 1.00 76.12 98 LEU A N 1
ATOM 722 C CA . LEU A 1 98 ? 19.354 -6.765 -31.337 1.00 76.12 98 LEU A CA 1
ATOM 723 C C . LEU A 1 98 ? 20.796 -6.253 -31.188 1.00 76.12 98 LEU A C 1
ATOM 725 O O . LEU A 1 98 ? 21.425 -5.879 -32.177 1.00 76.12 98 LEU A O 1
ATOM 729 N N . PHE A 1 99 ? 21.345 -6.273 -29.971 1.00 80.94 99 PHE A N 1
ATOM 730 C CA . PHE A 1 99 ? 22.719 -5.849 -29.688 1.00 80.94 99 PHE A CA 1
ATOM 731 C C . PHE A 1 99 ? 23.777 -6.751 -30.328 1.00 80.94 99 PHE A C 1
ATOM 733 O O . PHE A 1 99 ? 24.861 -6.266 -30.644 1.00 80.94 99 PHE A O 1
ATOM 740 N N . ALA A 1 100 ? 23.453 -8.019 -30.600 1.00 76.62 100 ALA A N 1
ATOM 741 C CA . ALA A 1 100 ? 24.354 -8.952 -31.276 1.00 76.62 100 ALA A CA 1
ATOM 742 C C . ALA A 1 100 ? 24.744 -8.509 -32.701 1.00 76.62 100 ALA A C 1
ATOM 744 O O . ALA A 1 100 ? 25.784 -8.922 -33.207 1.00 76.62 100 ALA A O 1
ATOM 745 N N . PHE A 1 101 ? 23.940 -7.648 -33.334 1.00 82.38 101 PHE A N 1
ATOM 746 C CA . PHE A 1 101 ? 24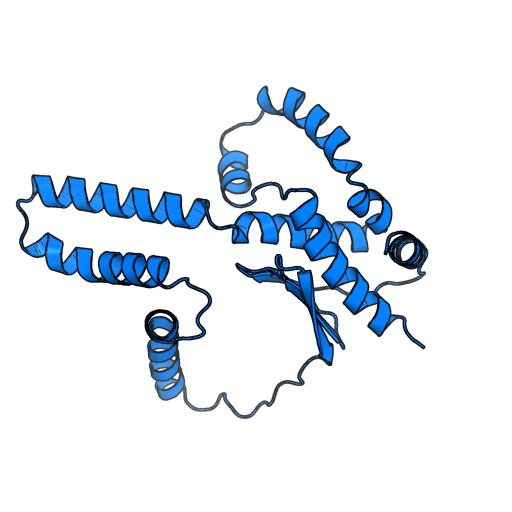.174 -7.144 -34.690 1.00 82.38 101 PHE A CA 1
ATOM 747 C C . PHE A 1 101 ? 24.793 -5.734 -34.719 1.00 82.38 101 PHE A C 1
ATOM 749 O O . PHE A 1 101 ? 24.974 -5.163 -35.794 1.00 82.38 101 PHE A O 1
ATOM 756 N N . LEU A 1 102 ? 25.111 -5.148 -33.558 1.00 81.31 102 LEU A N 1
ATOM 757 C CA . LEU A 1 102 ? 25.603 -3.773 -33.436 1.00 81.31 102 LEU A CA 1
ATOM 758 C C . LEU A 1 102 ? 27.136 -3.727 -33.257 1.00 81.31 102 LEU A C 1
ATOM 760 O O . LEU A 1 102 ? 27.701 -4.578 -32.568 1.00 81.31 102 LEU A O 1
ATOM 764 N N . PRO A 1 103 ? 27.838 -2.703 -33.787 1.00 85.38 103 PRO A N 1
ATOM 765 C CA . PRO A 1 103 ? 29.256 -2.489 -33.503 1.00 85.38 103 PRO A CA 1
ATOM 766 C C . PRO A 1 103 ? 29.520 -2.410 -31.994 1.00 85.38 103 PRO A C 1
ATOM 768 O O . PRO A 1 103 ? 28.776 -1.749 -31.268 1.00 85.38 103 PRO A O 1
ATOM 771 N N . HIS A 1 104 ? 30.615 -3.014 -31.523 1.00 82.75 104 HIS A N 1
ATOM 772 C CA . HIS A 1 104 ? 30.895 -3.222 -30.093 1.00 82.75 104 HIS A CA 1
ATOM 773 C C . HIS A 1 104 ? 30.746 -1.957 -29.221 1.00 82.75 104 HIS A C 1
ATOM 775 O O . HIS A 1 104 ? 30.145 -1.997 -28.150 1.00 82.75 104 HIS A O 1
ATOM 781 N N . ARG A 1 105 ? 31.213 -0.796 -29.707 1.00 84.31 105 ARG A N 1
ATOM 782 C CA . ARG A 1 105 ? 31.085 0.489 -28.989 1.00 84.31 105 ARG A CA 1
ATOM 783 C C . ARG A 1 105 ? 29.631 0.946 -28.844 1.00 84.31 105 ARG A C 1
ATOM 785 O O . ARG A 1 105 ? 29.242 1.423 -27.782 1.00 84.31 105 ARG A O 1
ATOM 792 N N . LEU A 1 106 ? 28.826 0.776 -29.894 1.00 84.81 106 LEU A N 1
ATOM 793 C CA . LEU A 1 106 ? 27.405 1.122 -29.878 1.00 84.81 106 LEU A CA 1
ATOM 794 C C . LEU A 1 106 ? 26.612 0.148 -29.004 1.00 84.81 106 LEU A C 1
ATOM 796 O O . LEU A 1 106 ? 25.739 0.587 -28.261 1.00 84.81 106 LEU A O 1
ATOM 800 N N . SER A 1 107 ? 26.957 -1.144 -29.024 1.00 82.88 107 SER A N 1
ATOM 801 C CA . SER A 1 107 ? 26.350 -2.151 -28.145 1.00 82.88 107 SER A CA 1
ATOM 802 C C . SER A 1 107 ? 26.560 -1.825 -26.665 1.00 82.88 107 SER A C 1
ATOM 804 O O . SER A 1 107 ? 25.627 -1.968 -25.878 1.00 82.88 107 SER A O 1
ATOM 806 N N . LEU A 1 108 ? 27.757 -1.376 -26.270 1.00 84.75 108 LEU A N 1
ATOM 807 C CA . LEU A 1 108 ? 28.044 -1.005 -24.880 1.00 84.75 108 LEU A CA 1
ATOM 808 C C . LEU A 1 108 ? 27.237 0.222 -24.436 1.00 84.75 108 LEU A C 1
ATOM 810 O O . LEU A 1 108 ? 26.609 0.191 -23.378 1.00 84.75 108 LEU A O 1
ATOM 814 N N . ILE A 1 109 ? 27.207 1.281 -25.254 1.00 86.31 109 ILE A N 1
ATOM 815 C CA . ILE A 1 109 ? 26.444 2.502 -24.946 1.00 86.31 109 ILE A CA 1
ATOM 816 C C . ILE A 1 109 ? 24.944 2.191 -24.876 1.00 86.31 109 ILE A C 1
ATOM 818 O O . ILE A 1 109 ? 24.276 2.598 -23.926 1.00 86.31 109 ILE A O 1
ATOM 822 N N . ALA A 1 110 ? 24.416 1.439 -25.844 1.00 84.06 110 ALA A N 1
ATOM 823 C CA . ALA A 1 110 ? 23.008 1.059 -25.880 1.00 84.06 110 ALA A CA 1
ATOM 824 C C . ALA A 1 110 ? 22.626 0.151 -24.700 1.00 84.06 110 ALA A C 1
ATOM 826 O O . ALA A 1 110 ? 21.598 0.378 -24.063 1.00 84.06 110 ALA A O 1
ATOM 827 N N . GLY A 1 111 ? 23.467 -0.828 -24.355 1.00 83.69 111 GLY A N 1
ATOM 828 C CA . GLY A 1 111 ? 23.252 -1.706 -23.204 1.00 83.69 111 GLY A CA 1
ATOM 829 C C . GLY A 1 111 ? 23.246 -0.948 -21.878 1.00 83.69 111 GLY A C 1
ATOM 830 O O . GLY A 1 111 ? 22.353 -1.155 -21.051 1.00 83.69 111 GLY A O 1
ATOM 831 N N . LEU A 1 112 ? 24.180 -0.010 -21.695 1.00 87.75 112 LEU A N 1
ATOM 832 C CA . LEU A 1 112 ? 24.212 0.857 -20.518 1.00 87.75 112 LEU A CA 1
ATOM 833 C C . LEU A 1 112 ? 22.971 1.757 -20.457 1.00 87.75 112 LEU A C 1
ATOM 835 O O . LEU A 1 112 ? 22.332 1.842 -19.410 1.00 87.75 112 LEU A O 1
ATOM 839 N N . ALA A 1 113 ? 22.589 2.377 -21.576 1.00 85.56 113 ALA A N 1
ATOM 840 C CA . ALA A 1 113 ? 21.415 3.241 -21.653 1.00 85.56 113 ALA A CA 1
ATOM 841 C C . ALA A 1 113 ? 20.114 2.487 -21.328 1.00 85.56 113 ALA A C 1
ATOM 843 O O . ALA A 1 113 ? 19.301 2.982 -20.547 1.00 85.56 113 ALA A O 1
ATOM 844 N N . VAL A 1 114 ? 19.932 1.272 -21.860 1.00 84.25 114 VAL A N 1
ATOM 845 C CA . VAL A 1 114 ? 18.779 0.413 -21.537 1.00 84.25 114 VAL A CA 1
ATOM 846 C C . VAL A 1 114 ? 18.786 0.022 -20.063 1.00 84.25 114 VAL A C 1
ATOM 848 O O . VAL A 1 114 ? 17.754 0.123 -19.406 1.00 84.25 114 VAL A O 1
ATOM 851 N N . THR A 1 115 ? 19.940 -0.364 -19.517 1.00 83.38 115 THR A N 1
ATOM 852 C CA . THR A 1 115 ? 20.066 -0.750 -18.104 1.00 83.38 115 THR A CA 1
ATOM 853 C C . THR A 1 115 ? 19.713 0.409 -17.174 1.00 83.38 115 THR A C 1
ATOM 855 O O . THR A 1 115 ? 18.860 0.264 -16.299 1.00 83.38 115 THR A O 1
ATOM 858 N N . VAL A 1 116 ? 20.303 1.587 -17.392 1.00 87.31 116 VAL A N 1
ATOM 859 C CA . VAL A 1 116 ? 19.995 2.798 -16.618 1.00 87.31 116 VAL A CA 1
ATOM 860 C C . VAL A 1 116 ? 18.525 3.185 -16.787 1.00 87.31 116 VAL A C 1
ATOM 862 O O . VAL A 1 116 ? 17.860 3.501 -15.802 1.00 87.31 116 VAL A O 1
ATOM 865 N N . GLY A 1 117 ? 17.983 3.099 -18.004 1.00 84.19 117 GLY A N 1
ATOM 866 C CA . GLY A 1 117 ? 16.572 3.358 -18.284 1.00 84.19 117 GLY A CA 1
ATOM 867 C C . GLY A 1 117 ? 15.629 2.431 -17.514 1.00 84.19 117 GLY A C 1
ATOM 868 O O . GLY A 1 117 ? 14.665 2.907 -16.914 1.00 84.19 117 GLY A O 1
ATOM 869 N N . LEU A 1 118 ? 15.925 1.129 -17.466 1.00 81.00 118 LEU A N 1
ATOM 870 C CA . LEU A 1 118 ? 15.161 0.141 -16.698 1.00 81.00 118 LEU A CA 1
ATOM 871 C C . LEU A 1 118 ? 15.252 0.390 -15.192 1.00 81.00 118 LEU A C 1
ATOM 873 O O . LEU A 1 118 ? 14.234 0.305 -14.510 1.00 81.00 118 LEU A O 1
ATOM 877 N N . ILE A 1 119 ? 16.432 0.743 -14.677 1.00 81.81 119 ILE A N 1
ATOM 878 C CA . ILE A 1 119 ? 16.620 1.096 -13.264 1.00 81.81 119 ILE A CA 1
ATOM 879 C C . ILE A 1 119 ? 15.792 2.336 -12.913 1.00 81.81 119 ILE A C 1
ATOM 881 O O . ILE A 1 119 ? 15.026 2.311 -11.953 1.00 81.81 119 ILE A O 1
ATOM 885 N N . VAL A 1 120 ? 15.881 3.407 -13.707 1.00 80.62 120 VAL A N 1
ATOM 886 C CA . VAL A 1 120 ? 15.085 4.628 -13.496 1.00 80.62 120 VAL A CA 1
ATOM 887 C C . VAL A 1 120 ? 13.592 4.324 -13.585 1.00 80.62 120 VAL A C 1
ATOM 889 O O . VAL A 1 120 ? 12.815 4.841 -12.786 1.00 80.62 120 VAL A O 1
ATOM 892 N N . TRP A 1 121 ? 13.175 3.471 -14.520 1.00 77.38 121 TRP A N 1
ATOM 893 C CA . TRP A 1 121 ? 11.783 3.052 -14.655 1.00 77.38 121 TRP A CA 1
ATOM 894 C C . TRP A 1 121 ? 11.294 2.258 -13.434 1.00 77.38 121 TRP A C 1
ATOM 896 O O . TRP A 1 121 ? 10.230 2.575 -12.900 1.00 77.38 121 TRP A O 1
ATOM 906 N N . LEU A 1 122 ? 12.093 1.310 -12.931 1.00 74.00 122 LEU A N 1
ATOM 907 C CA . LEU A 1 122 ? 11.802 0.538 -11.718 1.00 74.00 122 LEU A CA 1
ATOM 908 C C . LEU A 1 122 ? 11.670 1.457 -10.493 1.00 74.00 122 LEU A C 1
ATOM 910 O O . LEU A 1 122 ? 10.699 1.362 -9.744 1.00 74.00 122 LEU A O 1
ATOM 914 N N . LEU A 1 123 ? 12.609 2.394 -10.327 1.00 72.56 123 LEU A N 1
ATOM 915 C CA . LEU A 1 123 ? 12.631 3.355 -9.219 1.00 72.56 123 LEU A CA 1
ATOM 916 C C . LEU A 1 123 ? 11.550 4.444 -9.336 1.00 72.56 123 LEU A C 1
ATOM 918 O O . LEU A 1 123 ? 11.182 5.074 -8.344 1.00 72.56 123 LEU A O 1
ATOM 922 N N . ARG A 1 124 ? 11.016 4.680 -10.540 1.00 72.62 124 ARG A N 1
ATOM 923 C CA . ARG A 1 124 ? 9.903 5.611 -10.783 1.00 72.62 124 ARG A CA 1
ATOM 924 C C . ARG A 1 124 ? 8.545 5.014 -10.408 1.00 72.62 124 ARG A C 1
ATOM 926 O O . ARG A 1 124 ? 7.584 5.771 -10.257 1.00 72.62 124 ARG A O 1
ATOM 933 N N . GLY A 1 125 ? 8.447 3.692 -10.271 1.00 69.50 125 GLY A N 1
ATOM 934 C CA . GLY A 1 125 ? 7.205 3.007 -9.932 1.00 69.50 125 GLY A CA 1
ATOM 935 C C . GLY A 1 125 ? 6.560 3.553 -8.655 1.00 69.50 125 GLY A C 1
ATOM 936 O O . GLY A 1 125 ? 7.220 3.762 -7.639 1.00 69.50 125 GLY A O 1
ATOM 937 N N . ARG A 1 126 ? 5.234 3.749 -8.690 1.00 71.69 126 ARG A N 1
ATOM 938 C CA . ARG A 1 126 ? 4.439 4.143 -7.509 1.00 71.69 126 ARG A CA 1
ATOM 939 C C . ARG A 1 126 ? 4.423 3.068 -6.421 1.00 71.69 126 ARG A C 1
ATOM 941 O O . ARG A 1 126 ? 4.108 3.371 -5.279 1.00 71.69 126 ARG A O 1
ATOM 948 N N . THR A 1 127 ? 4.787 1.835 -6.763 1.00 77.75 127 THR A N 1
ATOM 949 C CA . THR A 1 127 ? 4.868 0.702 -5.837 1.00 77.75 127 THR A CA 1
ATOM 950 C C . THR A 1 127 ? 5.757 0.979 -4.639 1.00 77.75 127 THR A C 1
ATOM 952 O O . THR A 1 127 ? 5.366 0.628 -3.538 1.00 77.75 127 THR A O 1
ATOM 955 N N . LEU A 1 128 ? 6.912 1.629 -4.821 1.00 76.50 128 LEU A N 1
ATOM 956 C CA . LEU A 1 128 ? 7.827 1.921 -3.712 1.00 76.50 128 LEU A CA 1
ATOM 957 C C . LEU A 1 128 ? 7.198 2.894 -2.709 1.00 76.50 128 LEU A C 1
ATOM 959 O O . LEU A 1 128 ? 7.345 2.722 -1.504 1.00 76.50 128 LEU A O 1
ATOM 963 N N . ALA A 1 129 ? 6.457 3.884 -3.212 1.00 82.69 129 ALA A N 1
ATOM 964 C CA . ALA A 1 129 ? 5.740 4.830 -2.369 1.00 82.69 129 ALA A CA 1
ATOM 965 C C . ALA A 1 129 ? 4.536 4.158 -1.691 1.00 82.69 129 ALA A C 1
ATOM 967 O O . ALA A 1 129 ? 4.384 4.243 -0.480 1.00 82.69 129 ALA A O 1
ATOM 968 N N . LEU A 1 130 ? 3.730 3.390 -2.430 1.00 85.44 130 LEU A N 1
ATOM 969 C CA . LEU A 1 130 ? 2.610 2.633 -1.857 1.00 85.44 130 LEU A CA 1
ATOM 970 C C . LEU A 1 130 ? 3.069 1.576 -0.841 1.00 85.44 130 LEU A C 1
ATOM 972 O O . LEU A 1 130 ? 2.349 1.303 0.111 1.00 85.44 130 LEU A O 1
ATOM 976 N N . HIS A 1 131 ? 4.275 1.033 -0.995 1.00 87.44 131 HIS A N 1
ATOM 977 C CA . HIS A 1 131 ? 4.892 0.140 -0.018 1.00 87.44 131 HIS A CA 1
ATOM 978 C C . HIS A 1 131 ? 5.294 0.873 1.260 1.00 87.44 131 HIS A C 1
ATOM 980 O O . HIS A 1 131 ? 5.022 0.394 2.356 1.00 87.44 131 HIS A O 1
ATOM 986 N N . GLY A 1 132 ? 5.859 2.078 1.146 1.00 87.44 132 GLY A N 1
ATOM 987 C CA . GLY A 1 132 ? 6.050 2.947 2.307 1.00 87.44 132 GLY A CA 1
ATOM 988 C C . GLY A 1 132 ? 4.725 3.291 2.999 1.00 87.44 132 GLY A C 1
ATOM 989 O O . GLY A 1 132 ? 4.656 3.310 4.226 1.00 87.44 132 GLY A O 1
ATOM 990 N N . ALA A 1 133 ? 3.661 3.536 2.224 1.00 90.25 133 ALA A N 1
ATOM 991 C CA . ALA A 1 133 ? 2.328 3.849 2.743 1.00 90.25 133 ALA A CA 1
ATOM 992 C C . ALA A 1 133 ? 1.707 2.672 3.504 1.00 90.25 133 ALA A C 1
ATOM 994 O O . ALA A 1 133 ? 1.119 2.878 4.561 1.00 90.25 133 ALA A O 1
ATOM 995 N N . GLU A 1 134 ? 1.857 1.459 2.974 1.00 93.00 134 GLU A N 1
ATOM 996 C CA . GLU A 1 134 ? 1.443 0.202 3.598 1.00 93.00 134 GLU A CA 1
ATOM 997 C C . GLU A 1 134 ? 2.097 0.027 4.973 1.00 93.00 134 GLU A C 1
ATOM 999 O O . GLU A 1 134 ? 1.390 -0.051 5.975 1.00 93.00 134 GLU A O 1
ATOM 1004 N N . HIS A 1 135 ? 3.433 0.054 5.032 1.00 89.94 135 HIS A N 1
ATOM 1005 C CA . HIS A 1 135 ? 4.171 -0.081 6.293 1.00 89.94 135 HIS A CA 1
ATOM 1006 C C . HIS A 1 135 ? 3.777 0.988 7.299 1.00 89.94 135 HIS A C 1
ATOM 1008 O O . HIS A 1 135 ? 3.564 0.689 8.469 1.00 89.94 135 HIS A O 1
ATOM 1014 N N . ARG A 1 136 ? 3.628 2.236 6.847 1.00 90.38 136 ARG A N 1
ATOM 1015 C CA . ARG A 1 136 ? 3.210 3.332 7.721 1.00 90.38 136 ARG A CA 1
ATOM 1016 C C . ARG A 1 136 ? 1.798 3.133 8.264 1.00 90.38 136 ARG A C 1
ATOM 1018 O O . ARG A 1 136 ? 1.559 3.446 9.422 1.00 90.38 136 ARG A O 1
ATOM 1025 N N . ALA A 1 137 ? 0.864 2.644 7.452 1.00 91.69 137 ALA A N 1
ATOM 1026 C CA . ALA A 1 137 ? -0.502 2.392 7.900 1.00 91.69 137 ALA A CA 1
ATOM 1027 C C . ALA A 1 137 ? -0.573 1.234 8.908 1.00 91.69 137 ALA A C 1
ATOM 1029 O O . ALA A 1 137 ? -1.327 1.329 9.872 1.00 91.69 137 ALA A O 1
ATOM 1030 N N . ILE A 1 138 ? 0.235 0.185 8.720 1.00 91.69 138 ILE A N 1
ATOM 1031 C CA . ILE A 1 138 ? 0.346 -0.928 9.674 1.00 91.69 138 ILE A CA 1
ATOM 1032 C C . ILE A 1 138 ? 0.990 -0.450 10.976 1.00 91.69 138 ILE A C 1
ATOM 1034 O O . ILE A 1 138 ? 0.401 -0.642 12.033 1.00 91.69 138 ILE A O 1
ATOM 1038 N N . ALA A 1 139 ? 2.121 0.257 10.908 1.00 91.12 139 ALA A N 1
ATOM 1039 C CA . ALA A 1 139 ? 2.768 0.830 12.088 1.00 91.12 139 ALA A CA 1
ATOM 1040 C C . ALA A 1 139 ? 1.823 1.773 12.850 1.00 91.12 139 ALA A C 1
ATOM 1042 O O . ALA A 1 139 ? 1.736 1.716 14.070 1.00 91.12 139 ALA A O 1
ATOM 1043 N N . ALA A 1 140 ? 1.037 2.590 12.140 1.00 91.56 140 ALA A N 1
ATOM 1044 C CA . ALA A 1 140 ? 0.023 3.439 12.760 1.00 91.56 140 ALA A CA 1
ATOM 1045 C C . ALA A 1 140 ? -1.077 2.634 13.473 1.00 91.56 140 ALA A C 1
ATOM 1047 O O . ALA A 1 140 ? -1.567 3.084 14.506 1.00 91.56 140 ALA A O 1
ATOM 1048 N N . ALA A 1 141 ? -1.461 1.465 12.950 1.00 91.75 141 ALA A N 1
ATOM 1049 C CA . ALA A 1 141 ? -2.390 0.560 13.624 1.00 91.75 141 ALA A CA 1
ATOM 1050 C C . ALA A 1 141 ? -1.754 -0.062 14.878 1.00 91.75 141 ALA A C 1
ATOM 1052 O O . ALA A 1 141 ? -2.375 -0.078 15.937 1.00 91.75 141 ALA A O 1
ATOM 1053 N N . GLU A 1 142 ? -0.509 -0.528 14.775 1.00 90.75 142 GLU A N 1
ATOM 1054 C CA . GLU A 1 142 ? 0.242 -1.127 15.885 1.00 90.75 142 GLU A CA 1
ATOM 1055 C C . GLU A 1 142 ? 0.493 -0.123 17.022 1.00 90.75 142 GLU A C 1
ATOM 1057 O O . GLU A 1 142 ? 0.351 -0.463 18.196 1.00 90.75 142 GLU A O 1
ATOM 1062 N N . GLU A 1 143 ? 0.799 1.130 16.680 1.00 91.25 143 GLU A N 1
ATOM 1063 C CA . GLU A 1 143 ? 1.045 2.225 17.625 1.00 91.25 143 GLU A CA 1
ATOM 1064 C C . GLU A 1 143 ? -0.233 2.916 18.127 1.00 91.25 143 GLU A C 1
ATOM 1066 O O . GLU A 1 143 ? -0.143 3.762 19.016 1.00 91.25 143 GLU A O 1
ATOM 1071 N N . ARG A 1 144 ? -1.417 2.586 17.586 1.00 92.56 144 ARG A N 1
ATOM 1072 C CA . ARG A 1 144 ? -2.704 3.259 17.885 1.00 92.56 144 ARG A CA 1
ATOM 1073 C C . ARG A 1 144 ? -2.691 4.761 17.584 1.00 92.56 144 ARG A C 1
ATOM 1075 O O . ARG A 1 144 ? -3.098 5.600 18.388 1.00 92.56 144 ARG A O 1
ATOM 1082 N N . ARG A 1 145 ? -2.166 5.101 16.408 1.00 92.56 145 ARG A N 1
ATOM 1083 C CA . ARG A 1 145 ? -2.025 6.472 15.893 1.00 92.56 145 ARG A CA 1
ATOM 1084 C C . ARG A 1 145 ? -2.651 6.615 14.510 1.00 92.56 145 ARG A C 1
ATOM 1086 O O . ARG A 1 145 ? -2.189 7.421 13.691 1.00 92.56 145 ARG A O 1
ATOM 1093 N N . LEU A 1 146 ? -3.693 5.843 14.209 1.00 91.69 146 LEU A N 1
ATOM 1094 C CA . LEU A 1 146 ? -4.365 5.852 12.909 1.00 91.69 146 LEU A CA 1
ATOM 1095 C C . LEU A 1 146 ? -4.951 7.231 12.600 1.00 91.69 146 LEU A C 1
ATOM 1097 O O . LEU A 1 146 ? -4.732 7.761 11.505 1.00 91.69 146 LEU A O 1
ATOM 1101 N N . ALA A 1 147 ? -5.644 7.851 13.560 1.00 92.56 147 ALA A N 1
ATOM 1102 C CA . ALA A 1 147 ? -6.254 9.165 13.367 1.00 92.56 147 ALA A CA 1
ATOM 1103 C C . ALA A 1 147 ? -5.207 10.276 13.177 1.00 92.56 147 ALA A C 1
ATOM 1105 O O . ALA A 1 147 ? -5.360 11.158 12.327 1.00 92.56 147 ALA A O 1
ATOM 1106 N N . GLU A 1 148 ? -4.106 10.218 13.926 1.00 91.62 148 GLU A N 1
ATOM 1107 C CA . GLU A 1 148 ? -2.997 11.165 13.786 1.00 91.62 148 GLU A CA 1
ATOM 1108 C C . GLU A 1 148 ? -2.302 11.020 12.420 1.00 91.62 148 GLU A C 1
ATOM 1110 O O . GLU A 1 148 ? -2.016 12.010 11.734 1.00 91.62 148 GLU A O 1
ATOM 1115 N N . THR A 1 149 ? -2.096 9.777 11.981 1.00 90.88 149 THR A N 1
ATOM 1116 C CA . THR A 1 149 ? -1.467 9.458 10.695 1.00 90.88 149 THR A CA 1
ATOM 1117 C C . THR A 1 149 ? -2.350 9.878 9.521 1.00 90.88 149 THR A C 1
ATOM 1119 O O . THR A 1 149 ? -1.845 10.402 8.525 1.00 90.88 149 THR A O 1
ATOM 1122 N N . TRP A 1 150 ? -3.673 9.746 9.660 1.00 91.00 150 TRP A N 1
ATOM 1123 C CA . TRP A 1 150 ? -4.667 10.214 8.690 1.00 91.00 150 TRP A CA 1
ATOM 1124 C C . TRP A 1 150 ? -4.625 11.734 8.469 1.00 91.00 150 TRP A C 1
ATOM 1126 O O . TRP A 1 150 ? -4.715 12.213 7.326 1.00 91.00 150 TRP A O 1
ATOM 1136 N N . ARG A 1 151 ? -4.457 12.498 9.558 1.00 90.56 151 ARG A N 1
ATOM 1137 C CA . ARG A 1 151 ? -4.294 13.961 9.522 1.00 90.56 151 ARG A CA 1
ATOM 1138 C C . ARG A 1 151 ? -2.958 14.391 8.921 1.00 90.56 151 ARG A C 1
ATOM 1140 O O . ARG A 1 151 ? -2.865 15.493 8.389 1.00 90.56 151 ARG A O 1
ATOM 1147 N N . GLY A 1 152 ? -1.956 13.516 8.947 1.00 86.38 152 GLY A N 1
ATOM 1148 C CA . GLY A 1 152 ? -0.631 13.792 8.402 1.00 86.38 152 GLY A CA 1
ATOM 1149 C C . GLY A 1 152 ? 0.285 14.539 9.368 1.00 86.38 152 GLY A C 1
ATOM 1150 O O . GLY A 1 152 ? 1.217 15.192 8.912 1.00 86.38 152 GLY A O 1
ATOM 1151 N N . ALA A 1 153 ? 0.055 14.453 10.684 1.00 80.69 153 ALA A N 1
ATOM 1152 C CA . ALA A 1 153 ? 0.883 15.150 11.677 1.00 80.69 153 ALA A CA 1
ATOM 1153 C C . ALA A 1 153 ? 2.370 14.737 11.616 1.00 80.69 153 ALA A C 1
ATOM 1155 O O . ALA A 1 153 ? 3.258 15.553 11.863 1.00 80.69 153 ALA A O 1
ATOM 1156 N N . TRP A 1 154 ? 2.654 13.505 11.175 1.00 75.81 154 TRP A N 1
ATOM 1157 C CA . TRP A 1 154 ? 4.013 13.003 10.937 1.00 75.81 154 TRP A CA 1
ATOM 1158 C C . TRP A 1 154 ? 4.804 13.830 9.908 1.00 75.81 154 TRP A C 1
ATOM 1160 O O . TRP A 1 154 ? 6.027 13.903 10.011 1.00 75.81 154 TRP A O 1
ATOM 1170 N N . LEU A 1 155 ? 4.140 14.504 8.956 1.00 78.56 155 LEU A N 1
ATOM 1171 C CA . LEU A 1 155 ? 4.808 15.346 7.951 1.00 78.56 155 LEU A CA 1
ATOM 1172 C C . LEU A 1 155 ? 5.583 16.499 8.596 1.00 78.56 155 LEU A C 1
ATOM 1174 O O . LEU A 1 155 ? 6.654 16.861 8.113 1.00 78.56 155 LEU A O 1
ATOM 1178 N N . ALA A 1 156 ? 5.051 17.068 9.682 1.00 70.38 156 ALA A N 1
ATOM 1179 C CA . ALA A 1 156 ? 5.692 18.164 10.402 1.00 70.38 156 ALA A CA 1
ATOM 1180 C C . ALA A 1 156 ? 6.957 17.690 11.136 1.00 70.38 156 ALA A C 1
ATOM 1182 O O . ALA A 1 156 ? 7.992 18.356 11.090 1.00 70.38 156 ALA A O 1
ATOM 1183 N N . VAL A 1 157 ? 6.892 16.506 11.752 1.00 68.38 157 VAL A N 1
ATOM 1184 C CA . VAL A 1 157 ? 8.034 15.873 12.428 1.00 68.38 157 VAL A CA 1
ATOM 1185 C C . VAL A 1 157 ? 9.124 15.526 11.413 1.00 68.38 157 VAL A C 1
ATOM 1187 O O . VAL A 1 157 ? 10.281 15.894 11.592 1.00 68.38 157 VAL A O 1
ATOM 1190 N N . GLU A 1 158 ? 8.754 14.908 10.294 1.00 68.94 158 GLU A N 1
ATOM 1191 C CA . GLU A 1 158 ? 9.696 14.468 9.264 1.00 68.94 158 GLU A CA 1
ATOM 1192 C C . GLU A 1 158 ? 10.356 15.643 8.521 1.00 68.94 158 GLU A C 1
ATOM 1194 O O . GLU A 1 158 ? 11.544 15.586 8.195 1.00 68.94 158 GLU A O 1
ATOM 1199 N N . ALA A 1 159 ? 9.635 16.751 8.308 1.00 63.72 159 ALA A N 1
ATOM 1200 C CA . ALA A 1 159 ? 10.214 17.987 7.776 1.00 63.72 159 ALA A CA 1
ATOM 1201 C C . ALA A 1 159 ? 11.318 18.547 8.692 1.00 63.72 159 ALA A C 1
ATOM 1203 O O . ALA A 1 159 ? 12.378 18.948 8.204 1.00 63.72 159 ALA A O 1
ATOM 1204 N N . SER A 1 160 ? 11.103 18.504 10.011 1.00 59.31 160 SER A N 1
ATOM 1205 C CA . SER A 1 160 ? 12.095 18.903 11.015 1.00 59.31 160 SER A CA 1
ATOM 1206 C C . SER A 1 160 ? 13.303 17.954 11.026 1.00 59.31 160 SER A C 1
ATOM 1208 O O . SER A 1 160 ? 14.454 18.389 10.925 1.00 59.31 160 SER A O 1
ATOM 1210 N N . THR A 1 161 ? 13.060 16.638 11.020 1.00 58.28 161 THR A N 1
ATOM 1211 C CA . THR A 1 161 ? 14.115 15.613 11.018 1.00 58.28 161 THR A CA 1
ATOM 1212 C C . THR A 1 161 ? 14.971 15.653 9.753 1.00 58.28 161 THR A C 1
ATOM 1214 O O . THR A 1 161 ? 16.178 15.458 9.838 1.00 58.28 161 THR A O 1
ATOM 1217 N N . LYS A 1 162 ? 14.409 15.938 8.572 1.00 58.47 162 LYS A N 1
ATOM 1218 C CA . LYS A 1 162 ? 15.173 16.035 7.312 1.00 58.47 162 LYS A CA 1
ATOM 1219 C C . LYS A 1 162 ? 16.119 17.224 7.253 1.00 58.47 162 LYS A C 1
ATOM 1221 O O . LYS A 1 162 ? 17.157 17.113 6.602 1.00 58.47 162 LYS A O 1
ATOM 1226 N N . CYS A 1 163 ? 15.775 18.333 7.907 1.00 56.38 163 CYS A N 1
ATOM 1227 C CA . CYS A 1 163 ? 16.679 19.472 8.045 1.00 56.38 163 CYS A CA 1
ATOM 1228 C C . CYS A 1 163 ? 17.953 19.044 8.792 1.00 56.38 163 CYS A C 1
ATOM 1230 O O . CYS A 1 163 ? 19.064 19.295 8.334 1.00 56.38 163 CYS A O 1
ATOM 1232 N N . PHE A 1 164 ? 17.776 18.278 9.871 1.00 50.38 164 PHE A N 1
ATOM 1233 C CA . PHE A 1 164 ? 18.861 17.806 10.730 1.00 50.38 164 PHE A CA 1
ATOM 1234 C C . PHE A 1 164 ? 19.627 16.601 10.144 1.00 50.38 164 PHE A C 1
ATOM 1236 O O . PHE A 1 164 ? 20.854 16.553 10.159 1.00 50.38 164 PHE A O 1
ATOM 1243 N N . ALA A 1 165 ? 18.917 15.634 9.557 1.00 53.81 165 ALA A N 1
ATOM 1244 C CA . ALA A 1 165 ? 19.481 14.387 9.037 1.00 53.81 165 ALA A CA 1
ATOM 1245 C C . ALA A 1 165 ? 20.287 14.567 7.740 1.00 53.81 165 ALA A C 1
ATOM 1247 O O . ALA A 1 165 ? 21.141 13.734 7.436 1.00 53.81 165 ALA A O 1
ATOM 1248 N N . ARG A 1 166 ? 20.054 15.649 6.978 1.00 52.47 166 ARG A N 1
ATOM 1249 C CA . ARG A 1 166 ? 20.855 15.991 5.787 1.00 52.47 166 ARG A CA 1
ATOM 1250 C C . ARG A 1 166 ? 22.323 16.274 6.115 1.00 52.47 166 ARG A C 1
ATOM 1252 O O . ARG A 1 166 ? 23.148 16.184 5.214 1.00 52.47 166 ARG A O 1
ATOM 1259 N N . ALA A 1 167 ? 22.637 16.585 7.372 1.00 58.16 167 ALA A N 1
ATOM 1260 C CA . ALA A 1 167 ? 23.980 16.952 7.792 1.00 58.16 167 ALA A CA 1
ATOM 1261 C C . ALA A 1 167 ? 24.865 15.765 8.222 1.00 58.16 167 ALA A C 1
ATOM 1263 O O . ALA A 1 167 ? 26.075 15.954 8.292 1.00 58.16 167 ALA A O 1
ATOM 1264 N N . PHE A 1 168 ? 24.321 14.569 8.518 1.00 55.91 168 PHE A N 1
ATOM 1265 C CA . PHE A 1 168 ? 25.085 13.611 9.344 1.00 55.91 168 PHE A CA 1
ATOM 1266 C C . PHE A 1 168 ? 25.051 12.105 8.995 1.00 55.91 168 PHE A C 1
ATOM 1268 O O . PHE A 1 168 ? 25.731 11.340 9.670 1.00 55.91 168 PHE A O 1
ATOM 1275 N N . LEU A 1 169 ? 24.330 11.615 7.976 1.00 53.06 169 LEU A N 1
ATOM 1276 C CA . LEU A 1 169 ? 24.256 10.155 7.705 1.00 53.06 169 LEU A CA 1
ATOM 1277 C C . LEU A 1 169 ? 24.476 9.841 6.210 1.00 53.06 169 LEU A C 1
ATOM 1279 O O . LEU A 1 169 ? 23.591 10.089 5.396 1.00 53.06 169 LEU A O 1
ATOM 1283 N N . LEU A 1 170 ? 25.701 9.524 5.759 1.00 61.91 170 LEU A N 1
ATOM 1284 C CA . LEU A 1 170 ? 26.487 8.268 5.856 1.00 61.91 170 LEU A CA 1
ATOM 1285 C C . LEU A 1 170 ? 25.956 7.129 4.937 1.00 61.91 170 LEU A C 1
ATOM 1287 O O . LEU A 1 170 ? 24.798 6.728 5.040 1.00 61.91 170 LEU A O 1
ATOM 1291 N N . PRO A 1 171 ? 26.791 6.569 4.041 1.00 56.44 171 PRO A N 1
ATOM 1292 C CA . PRO A 1 171 ? 26.393 5.836 2.825 1.00 56.44 171 PRO A CA 1
ATOM 1293 C C . PRO A 1 171 ? 25.614 4.517 3.023 1.00 56.44 171 PRO A C 1
ATOM 1295 O O . PRO A 1 171 ? 25.016 4.025 2.068 1.00 56.44 171 PRO A O 1
ATOM 1298 N N . GLY A 1 172 ? 25.552 3.960 4.237 1.00 51.41 172 GLY A N 1
ATOM 1299 C CA . GLY A 1 172 ? 24.873 2.684 4.520 1.00 51.41 172 GLY A CA 1
ATOM 1300 C C . GLY A 1 172 ? 23.338 2.752 4.564 1.00 51.41 172 GLY A C 1
ATOM 1301 O O . GLY A 1 172 ? 22.669 1.814 4.145 1.00 51.41 172 GLY A O 1
ATOM 1302 N N . LEU A 1 173 ? 22.760 3.881 4.993 1.00 53.97 173 LEU A N 1
ATOM 1303 C CA . LEU A 1 173 ? 21.299 4.081 5.064 1.00 53.97 173 LEU A CA 1
ATOM 1304 C C . LEU A 1 173 ? 20.701 4.620 3.751 1.00 53.97 173 LEU A C 1
ATOM 1306 O O . LEU A 1 173 ? 19.481 4.645 3.571 1.00 53.97 173 LEU A O 1
ATOM 1310 N N . GLY A 1 174 ? 21.555 5.041 2.812 1.00 55.34 174 GLY A N 1
ATOM 1311 C CA . GLY A 1 174 ? 21.141 5.588 1.520 1.00 55.34 174 GLY A CA 1
ATOM 1312 C C . GLY A 1 174 ? 20.473 4.547 0.623 1.00 55.34 174 GLY A C 1
ATOM 1313 O O . GLY A 1 174 ? 19.443 4.834 0.022 1.00 55.34 174 GLY A O 1
ATOM 1314 N N . LEU A 1 175 ? 20.995 3.316 0.590 1.00 52.22 175 LEU A N 1
ATOM 1315 C CA . LEU A 1 175 ? 20.409 2.204 -0.174 1.00 52.22 175 LEU A CA 1
ATOM 1316 C C . LEU A 1 175 ? 19.039 1.772 0.365 1.00 52.22 175 LEU A C 1
ATOM 1318 O O . LEU A 1 175 ? 18.145 1.433 -0.414 1.00 52.22 175 LEU A O 1
ATOM 1322 N N . GLN A 1 176 ? 18.842 1.865 1.682 1.00 52.53 176 GLN A N 1
ATOM 1323 C CA . GLN A 1 176 ? 17.542 1.612 2.296 1.00 52.53 176 GLN A CA 1
ATOM 1324 C C . GLN A 1 176 ? 16.546 2.712 1.892 1.00 52.53 176 GLN A C 1
ATOM 1326 O O . GLN A 1 176 ? 15.483 2.404 1.371 1.00 52.53 176 GLN A O 1
ATOM 1331 N N . ARG A 1 177 ? 16.935 3.994 1.949 1.00 55.47 177 ARG A N 1
ATOM 1332 C CA . ARG A 1 177 ? 16.101 5.118 1.467 1.00 55.47 177 ARG A CA 1
ATOM 1333 C C . ARG A 1 177 ? 15.828 5.131 -0.039 1.00 55.47 177 ARG A C 1
ATOM 1335 O O . ARG A 1 177 ? 14.811 5.670 -0.463 1.00 55.47 177 ARG A O 1
ATOM 1342 N N . ILE A 1 178 ? 16.715 4.568 -0.861 1.00 54.78 178 ILE A N 1
ATOM 1343 C CA . ILE A 1 178 ? 16.485 4.432 -2.310 1.00 54.78 178 ILE A CA 1
ATOM 1344 C C . ILE A 1 178 ? 15.360 3.423 -2.589 1.00 54.78 178 ILE A C 1
ATOM 1346 O O . ILE A 1 178 ? 14.640 3.568 -3.576 1.00 54.78 178 ILE A O 1
ATOM 1350 N N . THR A 1 179 ? 15.181 2.430 -1.712 1.00 54.00 179 THR A N 1
ATOM 1351 C CA . THR A 1 179 ? 14.170 1.371 -1.859 1.00 54.00 179 THR A CA 1
ATOM 1352 C C . THR A 1 179 ? 12.888 1.629 -1.057 1.00 54.00 179 THR A C 1
ATOM 1354 O O . THR A 1 179 ? 11.835 1.124 -1.436 1.00 54.00 179 THR A O 1
ATOM 1357 N N . THR A 1 180 ? 12.910 2.488 -0.034 1.00 56.12 180 THR A N 1
ATOM 1358 C CA . THR A 1 180 ? 11.714 3.009 0.650 1.00 56.12 180 THR A CA 1
ATOM 1359 C C . THR A 1 180 ? 11.569 4.509 0.418 1.00 56.12 180 THR A C 1
ATOM 1361 O O . THR A 1 180 ? 12.079 5.349 1.159 1.00 56.12 180 THR A O 1
ATOM 1364 N N . ARG A 1 181 ? 10.833 4.865 -0.640 1.00 69.12 181 ARG A N 1
ATOM 1365 C CA . ARG A 1 181 ? 10.416 6.251 -0.863 1.00 69.12 181 ARG A CA 1
ATOM 1366 C C . ARG A 1 181 ? 9.361 6.614 0.175 1.00 69.12 181 ARG A C 1
ATOM 1368 O O . ARG A 1 181 ? 8.377 5.894 0.316 1.00 69.12 181 ARG A O 1
ATOM 1375 N N . GLU A 1 182 ? 9.541 7.739 0.858 1.00 73.81 182 GLU A N 1
ATOM 1376 C CA . GLU A 1 182 ? 8.514 8.235 1.771 1.00 73.81 182 GLU A CA 1
ATOM 1377 C C . GLU A 1 182 ? 7.196 8.466 1.019 1.00 73.81 182 GLU A C 1
ATOM 1379 O O . GLU A 1 182 ? 7.186 9.152 -0.016 1.00 73.81 182 GLU A O 1
ATOM 1384 N N . PRO A 1 183 ? 6.089 7.892 1.516 1.00 81.56 183 PRO A N 1
ATOM 1385 C CA . PRO A 1 183 ? 4.804 8.020 0.868 1.00 81.56 183 PRO A CA 1
ATOM 1386 C C . PRO A 1 183 ? 4.246 9.417 1.090 1.00 81.56 183 PRO A C 1
ATOM 1388 O O . PRO A 1 183 ? 4.438 10.053 2.133 1.00 81.56 183 PRO A O 1
ATOM 1391 N N . ARG A 1 184 ? 3.486 9.884 0.110 1.00 85.69 184 ARG A N 1
ATOM 1392 C CA . ARG A 1 184 ? 2.694 11.099 0.242 1.00 85.69 184 ARG A CA 1
ATOM 1393 C C . ARG A 1 184 ? 1.480 10.858 1.140 1.00 85.69 184 ARG A C 1
ATOM 1395 O O . ARG A 1 184 ? 1.114 9.724 1.465 1.00 85.69 184 ARG A O 1
ATOM 1402 N N . LEU A 1 185 ? 0.833 11.947 1.544 1.00 88.94 185 LEU A N 1
ATOM 1403 C CA . LEU A 1 185 ? -0.349 11.879 2.401 1.00 88.94 185 LEU A CA 1
ATOM 1404 C C . LEU A 1 185 ? -1.520 11.163 1.717 1.00 88.94 185 LEU A C 1
ATOM 1406 O O . LEU A 1 185 ? -2.206 10.373 2.355 1.00 88.94 185 LEU A O 1
ATOM 1410 N N . ASP A 1 186 ? -1.733 11.399 0.423 1.00 90.25 186 ASP A N 1
ATOM 1411 C CA . ASP A 1 186 ? -2.744 10.712 -0.385 1.00 90.25 186 ASP A CA 1
ATOM 1412 C C . ASP A 1 186 ? -2.492 9.201 -0.444 1.00 90.25 186 ASP A C 1
ATOM 1414 O O . ASP A 1 186 ? -3.411 8.418 -0.226 1.00 90.25 186 ASP A O 1
ATOM 1418 N N . GLU A 1 187 ? -1.241 8.785 -0.639 1.00 90.38 187 GLU A N 1
ATOM 1419 C CA . GLU A 1 187 ? -0.847 7.370 -0.661 1.00 90.38 187 GLU A CA 1
ATOM 1420 C C . GLU A 1 187 ? -1.032 6.713 0.713 1.00 90.38 187 GLU A C 1
ATOM 1422 O O . GLU A 1 187 ? -1.591 5.621 0.811 1.00 90.38 187 GLU A O 1
ATOM 1427 N N . THR A 1 188 ? -0.653 7.414 1.785 1.00 91.38 188 THR A N 1
ATOM 1428 C CA . THR A 1 188 ? -0.877 6.960 3.169 1.00 91.38 188 THR A CA 1
ATOM 1429 C C . THR A 1 188 ? -2.372 6.811 3.463 1.00 91.38 188 THR A C 1
ATOM 1431 O O . THR A 1 188 ? -2.791 5.835 4.077 1.00 91.38 188 THR A O 1
ATOM 1434 N N . ARG A 1 189 ? -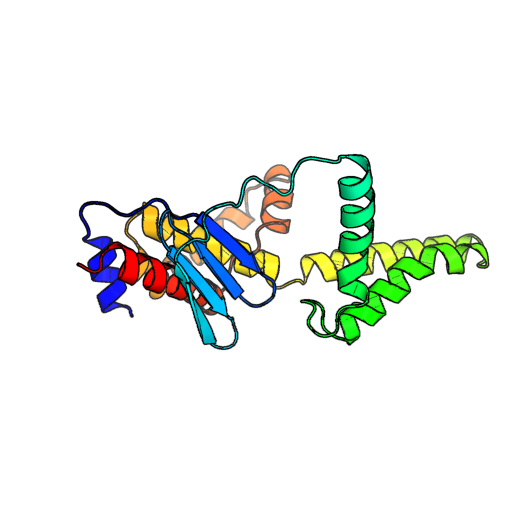3.215 7.727 2.971 1.00 94.50 189 ARG A N 1
ATOM 1435 C CA . ARG A 1 189 ? -4.676 7.636 3.115 1.00 94.50 189 ARG A CA 1
ATOM 1436 C C . ARG A 1 189 ? -5.275 6.466 2.340 1.00 94.50 189 ARG A C 1
ATOM 1438 O O . ARG A 1 189 ? -6.240 5.881 2.819 1.00 94.50 189 ARG A O 1
ATOM 1445 N N . VAL A 1 190 ? -4.723 6.105 1.180 1.00 94.12 190 VAL A N 1
ATOM 1446 C CA . VAL A 1 190 ? -5.128 4.885 0.457 1.00 94.12 190 VAL A CA 1
ATOM 1447 C C . VAL A 1 190 ? -4.859 3.654 1.323 1.00 94.12 190 VAL A C 1
ATOM 1449 O O . VAL A 1 190 ? -5.761 2.844 1.513 1.00 94.12 190 VAL A O 1
ATOM 1452 N N . ALA A 1 191 ? -3.671 3.550 1.921 1.00 93.62 191 ALA A N 1
ATOM 1453 C CA . ALA A 1 191 ? -3.346 2.450 2.828 1.00 93.62 191 ALA A CA 1
ATOM 1454 C C . ALA A 1 191 ? -4.256 2.425 4.073 1.00 93.62 191 ALA A C 1
ATOM 1456 O O . ALA A 1 191 ? -4.816 1.383 4.405 1.00 93.62 191 ALA A O 1
ATOM 1457 N N . LEU A 1 192 ? -4.494 3.579 4.707 1.00 94.88 192 LEU A N 1
ATOM 1458 C CA . LEU A 1 192 ? -5.381 3.692 5.872 1.00 94.88 192 LEU A CA 1
ATOM 1459 C C . LEU A 1 192 ? -6.844 3.346 5.559 1.00 94.88 192 LEU A C 1
ATOM 1461 O O . LEU A 1 192 ? -7.527 2.823 6.430 1.00 94.88 192 LEU A O 1
ATOM 1465 N N . ARG A 1 193 ? -7.330 3.582 4.331 1.00 96.00 193 ARG A N 1
ATOM 1466 C CA . ARG A 1 193 ? -8.665 3.121 3.900 1.00 96.00 193 ARG A CA 1
ATOM 1467 C C . ARG A 1 193 ? -8.761 1.599 3.849 1.00 96.00 193 ARG A C 1
ATOM 1469 O O . ARG A 1 193 ? -9.785 1.045 4.228 1.00 96.00 193 ARG A O 1
ATOM 1476 N N . ALA A 1 194 ? -7.711 0.923 3.383 1.00 94.69 194 ALA A N 1
ATOM 1477 C CA . ALA A 1 194 ? -7.675 -0.537 3.409 1.00 94.69 194 ALA A CA 1
ATOM 1478 C C . ALA A 1 194 ? -7.621 -1.065 4.853 1.00 94.69 194 ALA A C 1
ATOM 1480 O O . ALA A 1 194 ? -8.321 -2.022 5.170 1.00 94.69 194 ALA A O 1
ATOM 1481 N N . VAL A 1 195 ? -6.854 -0.413 5.738 1.00 95.44 195 VAL A N 1
ATOM 1482 C CA . VAL A 1 195 ? -6.822 -0.754 7.173 1.00 95.44 195 VAL A CA 1
ATOM 1483 C C . VAL A 1 195 ? -8.194 -0.562 7.818 1.00 95.44 195 VAL A C 1
ATOM 1485 O O . VAL A 1 195 ? -8.679 -1.469 8.486 1.00 95.44 195 VAL A O 1
ATOM 1488 N N . GLU A 1 196 ? -8.838 0.583 7.590 1.00 95.75 196 GLU A N 1
ATOM 1489 C CA . GLU A 1 196 ? -10.165 0.887 8.129 1.00 95.75 196 GLU A CA 1
ATOM 1490 C C . GLU A 1 196 ? -11.200 -0.155 7.705 1.00 95.75 196 GLU A C 1
ATOM 1492 O O . GLU A 1 196 ? -11.889 -0.692 8.561 1.00 95.75 196 GLU A O 1
ATOM 1497 N N . SER A 1 197 ? -11.250 -0.514 6.422 1.00 95.31 197 SER A N 1
ATOM 1498 C CA . SER A 1 197 ? -12.163 -1.544 5.909 1.00 95.31 197 SER A CA 1
ATOM 1499 C C . SER A 1 197 ? -11.953 -2.915 6.570 1.00 95.31 197 SER A C 1
ATOM 1501 O O . SER A 1 197 ? -12.926 -3.563 6.965 1.00 95.31 197 SER A O 1
ATOM 1503 N N . VAL A 1 198 ? -10.700 -3.352 6.759 1.00 94.25 198 VAL A N 1
ATOM 1504 C CA . VAL A 1 198 ? -10.404 -4.626 7.441 1.00 94.25 198 VAL A CA 1
ATOM 1505 C C . VAL A 1 198 ? -10.794 -4.571 8.918 1.00 94.25 198 VAL A C 1
ATOM 1507 O O . VAL A 1 198 ? -11.460 -5.483 9.404 1.00 94.25 198 VAL A O 1
ATOM 1510 N N . LEU A 1 199 ? -10.426 -3.503 9.629 1.00 93.88 199 LEU A N 1
ATOM 1511 C CA . LEU A 1 199 ? -10.731 -3.355 11.055 1.00 93.88 199 LEU A CA 1
ATOM 1512 C C . LEU A 1 199 ? -12.231 -3.214 11.316 1.00 93.88 199 LEU A C 1
ATOM 1514 O O . LEU A 1 199 ? -12.745 -3.859 12.226 1.00 93.88 199 LEU A O 1
ATOM 1518 N N . SER A 1 200 ? -12.946 -2.460 10.479 1.00 93.88 200 SER A N 1
ATOM 1519 C CA . SER A 1 200 ? -14.407 -2.344 10.521 1.00 93.88 200 SER A CA 1
ATOM 1520 C C . SER A 1 200 ? -15.087 -3.710 10.422 1.00 93.88 200 SER A C 1
ATOM 1522 O O . SER A 1 200 ? -16.122 -3.916 11.044 1.00 93.88 200 SER A O 1
ATOM 1524 N N . ARG A 1 201 ? -14.511 -4.660 9.674 1.00 92.75 201 ARG A N 1
ATOM 1525 C CA . ARG A 1 201 ? -15.043 -6.025 9.530 1.00 92.75 201 ARG A CA 1
ATOM 1526 C C . ARG A 1 201 ? -14.629 -6.968 10.655 1.00 92.75 201 ARG A C 1
ATOM 1528 O O . ARG A 1 201 ? -15.426 -7.813 11.042 1.00 92.75 201 ARG A O 1
ATOM 1535 N N . GLU A 1 202 ? -13.409 -6.847 11.168 1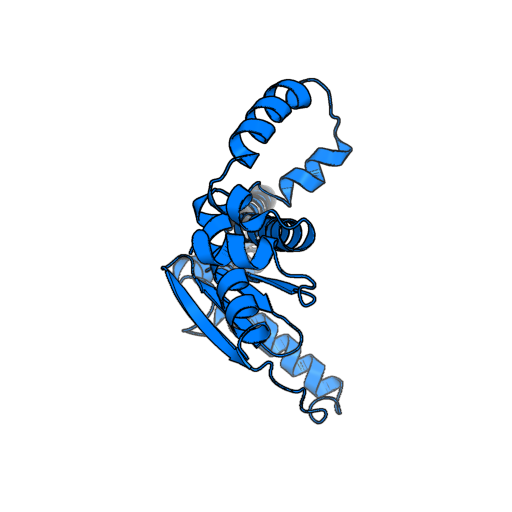.00 91.31 202 GLU A N 1
ATOM 1536 C CA . GLU A 1 202 ? -12.942 -7.678 12.288 1.00 91.31 202 GLU A CA 1
ATOM 1537 C C . GLU A 1 202 ? -13.601 -7.304 13.616 1.00 91.31 202 GLU A C 1
ATOM 1539 O O . GLU A 1 202 ? -13.829 -8.176 14.450 1.00 91.31 202 GLU A O 1
ATOM 1544 N N . LEU A 1 203 ? -13.905 -6.018 13.803 1.00 88.25 203 LEU A N 1
ATOM 1545 C CA . LEU A 1 203 ? -14.505 -5.476 15.023 1.00 88.25 203 LEU A CA 1
ATOM 1546 C C . LEU A 1 203 ? -16.027 -5.310 14.918 1.00 88.25 203 LEU A C 1
ATOM 1548 O O . LEU A 1 203 ? -16.658 -4.880 15.885 1.00 88.25 203 LEU A O 1
ATOM 1552 N N . ALA A 1 204 ? -16.617 -5.634 13.764 1.00 86.12 204 ALA A N 1
ATOM 1553 C CA . ALA A 1 204 ? -18.063 -5.754 13.650 1.00 86.12 204 ALA A CA 1
ATOM 1554 C C . ALA A 1 204 ? -18.557 -6.918 14.537 1.00 86.12 204 ALA A C 1
ATOM 1556 O O . ALA A 1 204 ? -17.911 -7.971 14.552 1.00 86.12 204 ALA A O 1
ATOM 1557 N N . PRO A 1 205 ? -19.668 -6.728 15.273 1.00 64.69 205 PRO A N 1
ATOM 1558 C CA . PRO A 1 205 ? -20.247 -7.755 16.136 1.00 64.69 205 PRO A CA 1
ATOM 1559 C C . PRO A 1 205 ? -20.761 -8.977 15.363 1.00 64.69 205 PRO A C 1
ATOM 1561 O O . PRO A 1 205 ? -21.166 -8.826 14.186 1.00 64.69 205 PRO A O 1
#

Secondary structure (DSSP, 8-state):
-HHHHHHHHT-S--PPPEEEEETTEEEEE-SSEEEEEETTS-EEEEEPPPP-GGG-S-HHHHHHHHHHHHHHHHH-TT-SS-HHHHHHHHHHHHHHHHHTTS-HHHHHHHHHHHHHHHHHHHHH-HHHHHHHHHHHHHHHHHTT-HHHHHHTTHHHHHHHHHHHHTTT--TTTHHHHHHSPPPPHHHHHHHHHHHHHHHHHHS--

Foldseek 3Di:
DLVLLLVLLVDPDFFQWDWAFDLFFIWIDGPFKIWTFGLVRDIDIDTDDDDDPPPPDDVVVVVVVVVVVVCVLLPDPPHSADPVRSVLVVCLVCLVVVLVPDDPVVSVVSVVVNVVVVVVVVLPGCRLQLVLLQVVLSVCSVNSNLSVLLVVVVVVVVVVVCVVVVVDDDPPCVVVCSSRPHHDSSSNVRNSVRVSVNRCVVPPD

Radius of gyration: 21.51 Å; chains: 1; bounding box: 51×52×58 Å